Protein AF-A0A1W9NW54-F1 (afdb_monomer_lite)

Sequence (299 aa):
MQQIFDTQQLNKIIDSSQNILVISGDEHNFDKISSVLALRQVLKGQGKSVRALAENLDASRFSAVPGISDISSCLE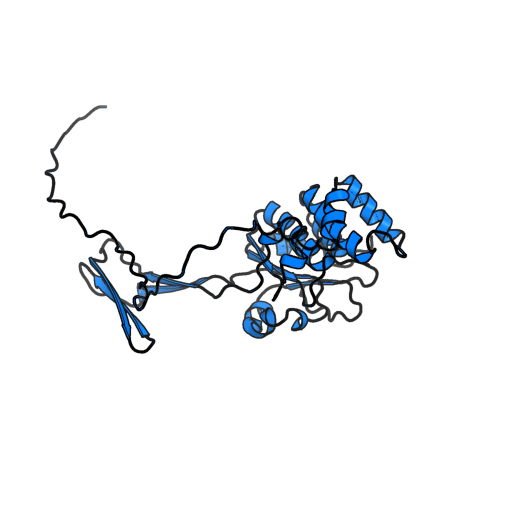PRTLRVLINYGSEAVEKINYDNREGVFEVIMSPFEGEFSKDKIDLVYSGLDYDLIFAIGASTVEDLGAVYRQHAQVFKNIVVVNIDTDAANTMFGKINVVDSSAETQAQLVYDVIKSLDAPFDSRIATLLLIGVMERTKRFNQDVSSRLLRFSASLLDKGANWQKALAAVLPSQPAKEKPAEQGEATPREDVSSKPIVPLAQKLPAGEDVAPKEIDDAEETIR

Secondary structure (DSSP, 8-state):
----S-HHHHHHHHHH--EEEEEEPSS--HHHHHHHHHHHHHHHHTT-EEEEE-TT--TTTTTTSTTGGGEESSPPPPEEEEEE--TTS-EEEEEEEEETTEEEEEEEESSS---GGGEEEEEES---SEEEEES-SSGGGGHHHHHHHHHHHHHSEEEEEE--TT----SSEEEE-TT-S-HHHHHHHHHHHTT----HHHHHHHHHHHHHHTTTT-S---HHHHHHHHHHHHTT--HHHHHHHHSPPPPP-PPP---PPP----------PPP---PPPPPP--PPPP---------

Foldseek 3Di:
DDDLWDLVVLLVLLVVWAAEEEEEFPDDDLQRQLLLVLLQVQSVLVVHRYQAEYAPDPLVLQVLQPPSVRYDNAQDDKDKDKQAAQDPFDFPDWDWDADPNDIDIDTDTPDDDDDPVRIDIDIDRLPGQEYEYFAALDLCSSDVRCVVPVVSVVRHAYEYQHLDPSRPQPGPIYQYHVPDQGSLVSSVVSSVSNVTDDAQSSLQSSVLRLCLSCVNVPDDDDPVSVVSNVVSVVRVHDSVSSNVSNDGDDPPPPDPDDPDDDDDDDDDDDDDDDDPDDDDDDDDDDDDDDDDDDDDDDD

InterPro domains:
  IPR038763 DHH phosphoesterase superfamily [SSF64182] (150-248)
  IPR051319 Bifunctional oligoribonuclease/pAp-phosphatase and c-di-AMP PDE [PTHR47618] (7-243)

Organism: NCBI:txid1968527

pLDDT: mean 81.88, std 22.24, range [30.2, 98.75]

Structure (mmCIF, N/CA/C/O backbone):
data_AF-A0A1W9NW54-F1
#
_entry.id   AF-A0A1W9NW54-F1
#
loop_
_atom_site.group_PDB
_atom_site.id
_atom_site.type_symbol
_atom_site.label_atom_id
_atom_site.label_alt_id
_atom_site.label_comp_id
_atom_site.label_asym_id
_atom_site.label_entity_id
_atom_site.label_seq_id
_atom_site.pdbx_PDB_ins_code
_atom_site.Cartn_x
_atom_site.Cartn_y
_atom_site.Cartn_z
_atom_site.occupancy
_atom_site.B_iso_or_equiv
_atom_site.auth_seq_id
_atom_site.auth_comp_id
_atom_site.auth_asym_id
_atom_site.auth_atom_id
_atom_site.pdbx_PDB_model_num
ATOM 1 N N . MET A 1 1 ? 11.887 -17.560 -9.828 1.00 52.84 1 MET A N 1
ATOM 2 C CA . MET A 1 1 ? 11.855 -16.362 -8.966 1.00 52.84 1 MET A CA 1
ATOM 3 C C . MET A 1 1 ? 12.109 -16.878 -7.565 1.00 52.84 1 MET A C 1
ATOM 5 O O . MET A 1 1 ? 11.431 -17.825 -7.187 1.00 52.84 1 MET A O 1
ATOM 9 N N . GLN A 1 2 ? 13.159 -16.417 -6.889 1.00 60.25 2 GLN A N 1
ATOM 10 C CA . GLN A 1 2 ? 13.449 -16.863 -5.526 1.00 60.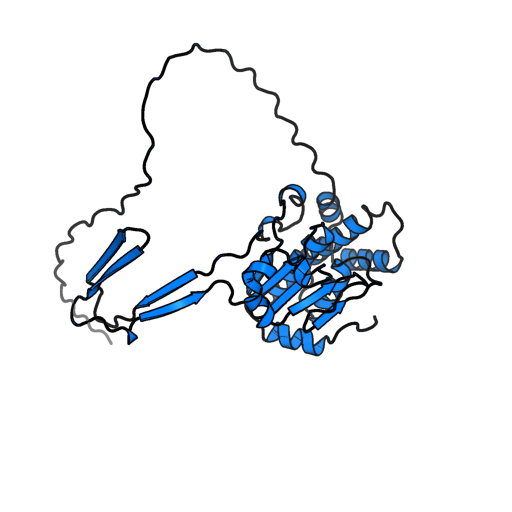25 2 GLN A CA 1
ATOM 11 C C . GLN A 1 2 ? 12.330 -16.348 -4.620 1.00 60.25 2 GLN A C 1
ATOM 13 O O . GLN A 1 2 ? 11.939 -15.192 -4.737 1.00 60.25 2 GLN A O 1
ATOM 18 N N . GLN A 1 3 ? 11.761 -17.220 -3.795 1.00 73.38 3 GLN A N 1
ATOM 19 C CA . GLN A 1 3 ? 10.704 -16.834 -2.872 1.00 73.38 3 GLN A CA 1
ATOM 20 C C . GLN A 1 3 ? 11.342 -16.060 -1.710 1.00 73.38 3 GLN A C 1
ATOM 22 O O . GLN A 1 3 ? 12.072 -16.652 -0.919 1.00 73.38 3 GLN A O 1
ATOM 27 N N . ILE A 1 4 ? 11.117 -14.743 -1.651 1.00 89.31 4 ILE A N 1
ATOM 28 C CA . ILE A 1 4 ? 11.720 -13.847 -0.643 1.00 89.31 4 ILE A CA 1
ATOM 29 C C . ILE A 1 4 ? 10.864 -13.714 0.631 1.00 89.31 4 ILE A C 1
ATOM 31 O O . ILE A 1 4 ? 11.343 -13.196 1.631 1.00 89.31 4 ILE A O 1
ATOM 35 N N . PHE A 1 5 ? 9.617 -14.205 0.614 1.00 92.12 5 PHE A N 1
ATOM 36 C CA . PHE A 1 5 ? 8.688 -14.179 1.752 1.00 92.12 5 PHE A CA 1
ATOM 37 C C . PHE A 1 5 ? 7.769 -15.414 1.793 1.00 92.12 5 PHE A C 1
ATOM 39 O O . PHE A 1 5 ? 7.576 -16.111 0.790 1.00 92.12 5 PHE A O 1
ATOM 46 N N . ASP A 1 6 ? 7.169 -15.690 2.955 1.00 93.38 6 ASP A N 1
ATOM 47 C CA . ASP A 1 6 ? 6.182 -16.763 3.117 1.00 93.38 6 ASP A CA 1
ATOM 48 C C . ASP A 1 6 ? 4.825 -16.349 2.520 1.00 93.38 6 ASP A C 1
ATOM 50 O O . ASP A 1 6 ? 4.031 -15.625 3.125 1.00 93.38 6 ASP A O 1
ATOM 54 N N . THR A 1 7 ? 4.571 -16.814 1.298 1.00 94.06 7 THR A N 1
ATOM 55 C CA . THR A 1 7 ? 3.344 -16.530 0.544 1.00 94.06 7 THR A CA 1
ATOM 56 C C . THR A 1 7 ? 2.113 -17.171 1.181 1.00 94.06 7 THR A C 1
ATOM 58 O O . THR A 1 7 ? 1.043 -16.569 1.170 1.00 94.06 7 THR A O 1
ATOM 61 N N . GLN A 1 8 ? 2.244 -18.357 1.786 1.00 93.75 8 GLN A N 1
ATOM 62 C CA . GLN A 1 8 ? 1.122 -19.049 2.424 1.00 93.75 8 GLN A CA 1
ATOM 63 C C . GLN A 1 8 ? 0.685 -18.315 3.690 1.00 93.75 8 GLN A C 1
ATOM 65 O O . GLN A 1 8 ? -0.509 -18.104 3.911 1.00 93.75 8 GLN A O 1
ATOM 70 N N . GLN A 1 9 ? 1.653 -17.892 4.505 1.00 95.50 9 GLN A N 1
ATOM 71 C CA . GLN A 1 9 ? 1.379 -17.103 5.697 1.00 95.50 9 GLN A CA 1
ATOM 72 C C . GLN A 1 9 ? 0.759 -15.747 5.341 1.00 95.50 9 GLN A C 1
ATOM 74 O O . GLN A 1 9 ? -0.222 -15.353 5.976 1.00 95.50 9 GLN A O 1
ATOM 79 N N . LEU A 1 10 ? 1.295 -15.058 4.324 1.00 96.25 10 LEU A N 1
ATOM 80 C CA . LEU A 1 10 ? 0.772 -13.770 3.866 1.00 96.25 10 LEU A CA 1
ATOM 81 C C . LEU A 1 10 ? -0.679 -13.882 3.396 1.00 96.25 10 LEU A C 1
ATOM 83 O O . LEU A 1 10 ? -1.534 -13.144 3.884 1.00 96.25 10 LEU A O 1
ATOM 87 N N . ASN A 1 11 ? -0.962 -14.832 2.503 1.00 95.50 11 ASN A N 1
ATOM 88 C CA . ASN A 1 11 ? -2.305 -15.036 1.970 1.00 95.50 11 ASN A CA 1
ATOM 89 C C . ASN A 1 11 ? -3.298 -15.357 3.094 1.00 95.50 11 ASN A C 1
ATOM 91 O O . ASN A 1 11 ? -4.354 -14.742 3.163 1.00 95.50 11 ASN A O 1
ATOM 95 N N . LYS A 1 12 ? -2.922 -16.222 4.049 1.00 96.38 12 LYS A N 1
ATOM 96 C CA . LYS A 1 12 ? -3.767 -16.539 5.210 1.00 96.38 12 LYS A CA 1
ATOM 97 C C . LYS A 1 12 ? -4.113 -15.302 6.044 1.00 96.38 12 LYS A C 1
ATOM 99 O O . LYS A 1 12 ? -5.246 -15.180 6.503 1.00 96.38 12 LYS A O 1
ATOM 104 N N . ILE A 1 13 ? -3.146 -14.410 6.269 1.00 96.94 13 ILE A N 1
ATOM 105 C CA . ILE A 1 13 ? -3.378 -13.161 7.004 1.00 96.94 13 ILE A CA 1
ATOM 106 C C . ILE A 1 13 ? -4.344 -12.269 6.224 1.00 96.94 13 ILE A C 1
ATOM 108 O O . ILE A 1 13 ? -5.354 -11.859 6.787 1.00 96.94 13 ILE A O 1
ATOM 112 N N . ILE A 1 14 ? -4.091 -12.043 4.932 1.00 96.56 14 ILE A N 1
ATOM 113 C CA . ILE A 1 14 ? -4.943 -11.204 4.075 1.00 96.56 14 ILE A CA 1
ATOM 114 C C . ILE A 1 14 ? -6.372 -11.751 3.997 1.00 96.56 14 ILE A C 1
ATOM 116 O O . ILE A 1 14 ? -7.327 -10.980 4.096 1.00 96.56 14 ILE A O 1
ATOM 120 N N . ASP A 1 15 ? -6.536 -13.068 3.877 1.00 95.62 15 ASP A N 1
ATOM 121 C CA . ASP A 1 15 ? -7.847 -13.717 3.844 1.00 95.62 15 ASP A CA 1
ATOM 122 C C . ASP A 1 15 ? -8.632 -13.460 5.136 1.00 95.62 15 ASP A C 1
ATOM 124 O O . ASP A 1 15 ? -9.824 -13.157 5.070 1.00 95.62 15 ASP A O 1
ATOM 128 N N . SER A 1 16 ? -7.957 -13.502 6.292 1.00 96.06 16 SER A N 1
ATOM 129 C CA . SER A 1 16 ? -8.556 -13.254 7.613 1.00 96.06 16 SER A CA 1
ATOM 130 C C . SER A 1 16 ? -8.776 -11.779 7.971 1.00 96.06 16 SER A C 1
ATOM 132 O O . SER A 1 16 ? -9.483 -11.492 8.934 1.00 96.06 16 SER A O 1
ATOM 134 N N . SER A 1 17 ? -8.181 -10.857 7.217 1.00 97.06 17 SER A N 1
ATOM 135 C CA . SER A 1 17 ? -8.261 -9.408 7.431 1.00 97.06 17 SER A CA 1
ATOM 136 C C . SER A 1 17 ? -9.409 -8.786 6.645 1.00 97.06 17 SER A C 1
ATOM 138 O O . SER A 1 17 ? -9.715 -9.243 5.548 1.00 97.06 17 SER A O 1
ATOM 140 N N . GLN A 1 18 ? -10.026 -7.722 7.153 1.00 96.06 18 GLN A N 1
ATOM 141 C CA . GLN A 1 18 ? -11.095 -6.993 6.467 1.00 96.06 18 GLN A CA 1
ATOM 142 C C . GLN A 1 18 ? -10.822 -5.493 6.363 1.00 96.06 18 GLN A C 1
ATOM 144 O O . GLN A 1 18 ? -11.125 -4.903 5.324 1.00 96.06 18 GLN A O 1
ATOM 149 N N . ASN A 1 19 ? -10.234 -4.889 7.394 1.00 95.06 19 ASN A N 1
ATOM 150 C CA . ASN A 1 19 ? -9.925 -3.464 7.446 1.00 95.06 19 ASN A CA 1
ATOM 151 C C . ASN A 1 19 ? -8.416 -3.254 7.293 1.00 95.06 19 ASN A C 1
ATOM 153 O O . ASN A 1 19 ? -7.648 -3.377 8.245 1.00 95.06 19 ASN A O 1
ATOM 157 N N . ILE A 1 20 ? -7.982 -2.904 6.087 1.00 97.25 20 ILE A N 1
ATOM 158 C CA . ILE A 1 20 ? -6.566 -2.856 5.726 1.00 97.25 20 ILE A CA 1
ATOM 159 C C . ILE A 1 20 ? -6.115 -1.407 5.536 1.00 97.25 20 ILE A C 1
ATOM 161 O O . ILE A 1 20 ? -6.734 -0.633 4.801 1.00 97.25 20 ILE A O 1
ATOM 165 N N . LEU A 1 21 ? -4.991 -1.051 6.150 1.00 96.75 21 LEU A N 1
ATOM 166 C CA . LEU A 1 21 ? -4.276 0.190 5.867 1.00 96.75 21 LEU A CA 1
ATOM 167 C C . LEU A 1 21 ? -3.093 -0.102 4.939 1.00 96.75 21 LEU A C 1
ATOM 169 O O . LEU A 1 21 ? -2.236 -0.914 5.262 1.00 96.75 21 LEU A O 1
ATOM 173 N N . VAL A 1 22 ? -3.013 0.585 3.803 1.00 98.25 22 VAL A N 1
ATOM 174 C CA . VAL A 1 22 ? -1.834 0.587 2.927 1.00 98.25 22 VAL A CA 1
ATOM 175 C C . VAL A 1 22 ? -1.184 1.961 3.041 1.00 98.25 22 VAL A C 1
ATOM 177 O O . VAL A 1 22 ? -1.765 2.961 2.621 1.00 98.25 22 VAL A O 1
ATOM 180 N N . ILE A 1 23 ? -0.004 2.018 3.646 1.00 97.56 23 ILE A N 1
ATOM 181 C CA . ILE A 1 23 ? 0.699 3.253 3.984 1.00 97.56 23 ILE A CA 1
ATOM 182 C C . ILE A 1 23 ? 2.043 3.332 3.253 1.00 97.56 23 ILE A C 1
ATOM 184 O O . ILE A 1 23 ? 2.799 2.363 3.215 1.00 97.56 23 ILE A O 1
ATOM 188 N N . SER A 1 24 ? 2.341 4.492 2.666 1.00 97.50 24 SER A N 1
ATOM 189 C CA . SER A 1 24 ? 3.685 4.816 2.174 1.00 97.50 24 SER A CA 1
ATOM 190 C C . SER A 1 24 ? 4.567 5.271 3.334 1.00 97.50 24 SER A C 1
ATOM 192 O O . SER A 1 24 ? 4.122 6.087 4.141 1.00 97.50 24 SER A O 1
ATOM 194 N N . GLY A 1 25 ? 5.833 4.849 3.344 1.00 95.00 25 GLY A N 1
ATOM 195 C CA . GLY A 1 25 ? 6.880 5.532 4.107 1.00 95.00 25 GLY A CA 1
ATOM 196 C C . GLY A 1 25 ? 7.029 6.997 3.689 1.00 95.00 25 GLY A C 1
ATOM 197 O O . GLY A 1 25 ? 6.464 7.423 2.669 1.00 95.00 25 GLY A O 1
ATOM 198 N N . ASP A 1 26 ? 7.785 7.750 4.478 1.00 87.00 26 ASP A N 1
ATOM 199 C CA . ASP A 1 26 ? 8.147 9.139 4.227 1.00 87.00 26 ASP A CA 1
ATOM 200 C C . ASP A 1 26 ? 8.912 9.312 2.901 1.00 87.00 26 ASP A C 1
ATOM 202 O O . ASP A 1 26 ? 9.209 8.358 2.174 1.00 87.00 26 ASP A O 1
ATOM 206 N N . GLU A 1 27 ? 9.117 10.566 2.494 1.00 89.62 27 GLU A N 1
ATOM 207 C CA . GLU A 1 27 ? 9.711 10.915 1.196 1.00 89.62 27 GLU A CA 1
ATOM 208 C C . GLU A 1 27 ? 8.975 10.291 -0.007 1.00 89.62 27 GLU A C 1
ATOM 210 O O . GLU A 1 27 ? 9.446 9.390 -0.708 1.00 89.62 27 GLU A O 1
ATOM 215 N N . HIS A 1 28 ? 7.770 10.795 -0.271 1.00 94.75 28 HIS A N 1
ATOM 216 C CA . HIS A 1 28 ? 6.920 10.270 -1.335 1.00 94.75 28 HIS A CA 1
ATOM 217 C C . HIS A 1 28 ? 7.506 10.494 -2.736 1.00 94.75 28 HIS A C 1
ATOM 219 O O . HIS A 1 28 ? 7.855 11.612 -3.138 1.00 94.75 28 HIS A O 1
ATOM 225 N N . ASN A 1 29 ? 7.524 9.425 -3.528 1.00 96.06 29 ASN A N 1
ATOM 226 C CA . ASN A 1 29 ? 7.847 9.436 -4.950 1.00 96.06 29 ASN A CA 1
ATOM 227 C C . ASN A 1 29 ? 6.773 8.673 -5.745 1.00 96.06 29 ASN A C 1
ATOM 229 O O . ASN A 1 29 ? 5.838 8.105 -5.178 1.00 96.06 29 ASN A O 1
ATOM 233 N N . PHE A 1 30 ? 6.871 8.693 -7.075 1.00 97.69 30 PHE A N 1
ATOM 234 C CA . PHE A 1 30 ? 5.846 8.081 -7.923 1.00 97.69 30 PHE A CA 1
ATOM 235 C C . PHE A 1 30 ? 5.792 6.558 -7.762 1.00 97.69 30 PHE A C 1
ATOM 237 O O . PHE A 1 30 ? 4.710 5.986 -7.865 1.00 97.69 30 PHE A O 1
ATOM 244 N N . ASP A 1 31 ? 6.917 5.911 -7.462 1.00 98.12 31 ASP A N 1
ATOM 245 C CA . ASP A 1 31 ? 6.991 4.469 -7.230 1.00 98.12 31 ASP A CA 1
ATOM 246 C C . ASP A 1 31 ? 6.246 4.043 -5.957 1.00 98.12 31 ASP A C 1
ATOM 248 O O . ASP A 1 31 ? 5.328 3.227 -6.038 1.00 98.12 31 ASP A O 1
ATOM 252 N N . LYS A 1 32 ? 6.523 4.672 -4.806 1.00 98.06 32 LYS A N 1
ATOM 253 C CA . LYS A 1 32 ? 5.813 4.409 -3.541 1.00 98.06 32 LYS A CA 1
ATOM 254 C C . LYS A 1 32 ? 4.308 4.675 -3.681 1.00 98.06 32 LYS A C 1
ATOM 256 O O . LYS A 1 32 ? 3.487 3.820 -3.356 1.00 98.06 32 LYS A O 1
ATOM 261 N N . ILE A 1 33 ? 3.934 5.835 -4.226 1.00 98.31 33 ILE A N 1
ATOM 262 C CA . ILE A 1 33 ? 2.530 6.264 -4.336 1.00 98.31 33 ILE A CA 1
ATOM 263 C C . ILE A 1 33 ? 1.725 5.375 -5.288 1.00 98.31 33 ILE A C 1
ATOM 265 O O . ILE A 1 33 ? 0.614 4.951 -4.959 1.00 98.31 33 ILE A O 1
ATOM 269 N N . SER A 1 34 ? 2.278 5.050 -6.456 1.00 98.31 34 SER A N 1
ATOM 270 C CA . SER A 1 34 ? 1.599 4.160 -7.399 1.00 98.31 34 SER A CA 1
ATOM 271 C C . SER A 1 34 ? 1.518 2.718 -6.886 1.00 98.31 34 SER A C 1
ATOM 273 O O . SER A 1 34 ? 0.498 2.062 -7.098 1.00 98.31 34 SER A O 1
ATOM 275 N N . SER A 1 35 ? 2.520 2.257 -6.132 1.00 98.69 35 SER A N 1
ATOM 276 C CA . SER A 1 35 ? 2.527 0.951 -5.461 1.00 98.69 35 SER A CA 1
ATOM 277 C C . SER A 1 35 ? 1.436 0.836 -4.390 1.00 98.69 35 SER A C 1
ATOM 279 O O . SER A 1 35 ? 0.695 -0.150 -4.373 1.00 98.69 35 SER A O 1
ATOM 281 N N . VAL A 1 36 ? 1.260 1.872 -3.559 1.00 98.69 36 VAL A N 1
ATOM 282 C CA . VAL A 1 36 ? 0.151 1.969 -2.589 1.00 98.69 36 VAL A CA 1
ATOM 283 C C . VAL A 1 36 ? -1.204 1.865 -3.292 1.00 98.69 36 VAL A C 1
ATOM 285 O O . VAL A 1 36 ? -2.065 1.083 -2.881 1.00 98.69 36 VAL A O 1
ATOM 288 N N . LEU A 1 37 ? -1.399 2.618 -4.377 1.00 98.50 37 LEU A N 1
ATOM 289 C CA . LEU A 1 37 ? -2.654 2.615 -5.133 1.00 98.50 37 LEU A CA 1
ATOM 290 C C . LEU A 1 37 ? -2.924 1.275 -5.824 1.00 98.50 37 LEU A C 1
ATOM 292 O O . LEU A 1 37 ? -4.065 0.807 -5.809 1.00 98.50 37 LEU A O 1
ATOM 296 N N . ALA A 1 38 ? -1.894 0.645 -6.393 1.00 98.50 38 ALA A N 1
ATOM 297 C CA . ALA A 1 38 ? -2.006 -0.648 -7.060 1.00 98.50 38 ALA A CA 1
ATOM 298 C C . ALA A 1 38 ? -2.444 -1.738 -6.076 1.00 98.50 38 ALA A C 1
ATOM 300 O O . ALA A 1 38 ? -3.426 -2.441 -6.329 1.00 98.50 38 ALA A O 1
ATOM 301 N N . LEU A 1 39 ? -1.771 -1.830 -4.924 1.00 98.56 39 LEU A N 1
ATOM 302 C CA . LEU A 1 39 ? -2.116 -2.806 -3.895 1.00 98.56 39 LEU A CA 1
ATOM 303 C C . LEU A 1 39 ? -3.510 -2.541 -3.319 1.00 98.56 39 LEU A C 1
ATOM 305 O O . LEU A 1 39 ? -4.309 -3.468 -3.177 1.00 98.56 39 LEU A O 1
ATOM 309 N N . ARG A 1 40 ? -3.852 -1.270 -3.067 1.00 98.06 40 ARG A N 1
ATOM 310 C CA . ARG A 1 40 ? -5.205 -0.893 -2.644 1.00 98.06 40 ARG A CA 1
ATOM 311 C C . ARG A 1 40 ? -6.256 -1.367 -3.642 1.00 98.06 40 ARG A C 1
ATOM 313 O O . ARG A 1 40 ? -7.286 -1.891 -3.226 1.00 98.06 40 ARG A O 1
ATOM 320 N N . GLN A 1 41 ? -6.033 -1.169 -4.938 1.00 97.62 41 GLN A N 1
ATOM 321 C CA . GLN A 1 41 ? -7.001 -1.553 -5.961 1.00 97.62 41 GLN A CA 1
ATOM 322 C C . GLN A 1 41 ? -7.240 -3.069 -5.976 1.00 97.62 41 GLN A C 1
ATOM 324 O O . GLN A 1 41 ? -8.391 -3.495 -6.062 1.00 97.62 41 GLN A O 1
ATOM 329 N N . VAL A 1 42 ? -6.177 -3.864 -5.840 1.00 97.69 42 VAL A N 1
ATOM 330 C CA . VAL A 1 42 ? -6.259 -5.330 -5.765 1.00 97.69 42 VAL A CA 1
ATOM 331 C C . VAL A 1 42 ? -7.054 -5.776 -4.543 1.00 97.69 42 VAL A C 1
ATOM 333 O O . VAL A 1 42 ? -8.039 -6.498 -4.681 1.00 97.69 42 VAL A O 1
ATOM 336 N N . LEU A 1 43 ? -6.682 -5.287 -3.359 1.00 97.69 43 LEU A N 1
ATOM 337 C CA . LEU A 1 43 ? -7.329 -5.669 -2.104 1.00 97.69 43 LEU A CA 1
ATOM 338 C C . LEU A 1 43 ? -8.805 -5.232 -2.066 1.00 97.69 43 LEU A C 1
ATOM 340 O O . LEU A 1 43 ? -9.668 -5.992 -1.628 1.00 97.69 43 LEU A O 1
ATOM 344 N N . LYS A 1 44 ? -9.140 -4.052 -2.609 1.00 96.62 44 LYS A N 1
ATOM 345 C CA . LYS A 1 44 ? -10.545 -3.635 -2.787 1.00 96.62 44 LYS A CA 1
ATOM 346 C C . LYS A 1 44 ? -11.301 -4.546 -3.751 1.00 96.62 44 LYS A C 1
ATOM 348 O O . LYS A 1 44 ? -12.469 -4.836 -3.513 1.00 96.62 44 LYS A O 1
ATOM 353 N N . GLY A 1 45 ? -10.653 -5.003 -4.824 1.00 95.38 45 GLY A N 1
ATOM 354 C CA . GLY A 1 45 ? -11.223 -5.972 -5.764 1.00 95.38 45 GLY A CA 1
ATOM 355 C C . GLY A 1 45 ? -11.580 -7.313 -5.112 1.00 95.38 45 GLY A C 1
ATOM 356 O O . GLY A 1 45 ? -12.499 -7.982 -5.571 1.00 95.38 45 GLY A O 1
ATOM 357 N N . GLN A 1 46 ? -10.917 -7.663 -4.007 1.00 94.62 46 GLN A N 1
ATOM 358 C CA . GLN A 1 46 ? -11.213 -8.838 -3.180 1.00 94.62 46 GLN A CA 1
ATOM 359 C C . GLN A 1 46 ? -12.263 -8.572 -2.081 1.00 94.62 46 GLN A C 1
ATOM 361 O O . GLN A 1 46 ? -12.473 -9.413 -1.212 1.00 94.62 46 GLN A O 1
ATOM 366 N N . GLY A 1 47 ? -12.925 -7.408 -2.088 1.00 95.50 47 GLY A N 1
ATOM 367 C CA . GLY A 1 47 ? -13.979 -7.067 -1.126 1.00 95.50 47 GLY A CA 1
ATOM 368 C C . GLY A 1 47 ? -13.483 -6.559 0.233 1.00 95.50 47 GLY A C 1
ATOM 369 O O . GLY A 1 47 ? -14.278 -6.447 1.168 1.00 95.50 47 GLY A O 1
ATOM 370 N N . LYS A 1 48 ? -12.190 -6.233 0.362 1.00 96.75 48 LYS A N 1
ATOM 371 C CA . LYS A 1 48 ? -11.616 -5.666 1.591 1.00 96.75 48 LYS A CA 1
ATOM 372 C C . LYS A 1 48 ? -11.928 -4.168 1.712 1.00 96.75 48 LYS A C 1
ATOM 374 O O . LYS A 1 48 ? -12.014 -3.450 0.710 1.00 96.75 48 LYS A O 1
ATOM 379 N N . SER A 1 49 ? -12.042 -3.675 2.943 1.00 95.62 49 SER A N 1
ATOM 380 C CA . SER A 1 49 ? -12.094 -2.244 3.251 1.00 95.62 49 SER A CA 1
ATOM 381 C C . SER A 1 49 ? -10.666 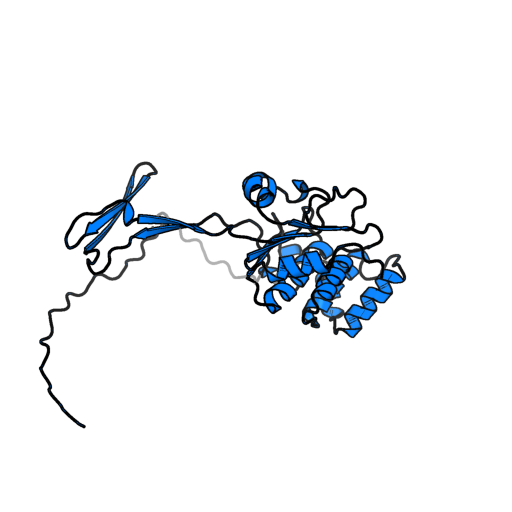-1.711 3.341 1.00 95.62 49 SER A C 1
ATOM 383 O O . SER A 1 49 ? -9.942 -2.031 4.278 1.00 95.62 49 SER A O 1
ATOM 385 N N . VAL A 1 50 ? -10.224 -0.947 2.336 1.00 96.62 50 VAL A N 1
ATOM 386 C CA . VAL A 1 50 ? -8.810 -0.556 2.211 1.00 96.62 50 VAL A CA 1
ATOM 387 C C . VAL A 1 50 ? -8.643 0.955 2.174 1.00 96.62 50 VAL A C 1
ATOM 389 O O . VAL A 1 50 ? -9.113 1.622 1.239 1.00 96.62 50 VAL A O 1
ATOM 392 N N . ARG A 1 51 ? -7.901 1.489 3.146 1.00 95.56 51 ARG A N 1
ATOM 393 C CA . ARG A 1 51 ? -7.456 2.886 3.156 1.00 95.56 51 ARG A CA 1
ATOM 394 C C . ARG A 1 51 ? -6.032 2.986 2.616 1.00 95.56 51 ARG A C 1
ATOM 396 O O . ARG A 1 51 ? -5.166 2.224 3.029 1.00 95.56 51 ARG A O 1
ATOM 403 N N . ALA A 1 52 ? -5.802 3.930 1.704 1.00 97.25 52 ALA A N 1
ATOM 404 C CA . ALA A 1 52 ? -4.465 4.325 1.270 1.00 97.25 52 ALA A CA 1
ATOM 405 C C . ALA A 1 52 ? -4.051 5.604 2.000 1.00 97.25 52 ALA A C 1
ATOM 407 O O . ALA A 1 52 ? -4.854 6.532 2.109 1.00 97.25 52 ALA A O 1
ATOM 408 N N . LEU A 1 53 ? -2.813 5.653 2.480 1.00 96.12 53 LEU A N 1
ATOM 409 C CA . LEU A 1 53 ? -2.299 6.758 3.279 1.00 96.12 53 LEU A CA 1
ATOM 410 C C . LEU A 1 53 ? -0.867 7.114 2.866 1.00 96.12 53 LEU A C 1
ATOM 412 O O . LEU A 1 53 ? -0.017 6.238 2.712 1.00 96.12 53 LEU A O 1
ATOM 416 N N . ALA A 1 54 ? -0.599 8.405 2.719 1.00 96.12 54 ALA A N 1
ATOM 417 C CA . ALA A 1 54 ? 0.739 8.952 2.523 1.00 96.12 54 ALA A CA 1
ATOM 418 C C . ALA A 1 54 ? 0.806 10.299 3.251 1.00 96.12 54 ALA A C 1
ATOM 420 O O . ALA A 1 54 ? 0.116 11.247 2.877 1.00 96.12 54 ALA A O 1
ATOM 421 N N . GLU A 1 55 ? 1.553 10.359 4.349 1.00 92.19 55 GLU A N 1
ATOM 422 C CA . GLU A 1 55 ? 1.527 11.508 5.251 1.00 92.19 55 GLU A CA 1
ATOM 423 C C . GLU A 1 55 ? 2.089 12.782 4.602 1.00 92.19 55 GLU A C 1
ATOM 425 O O . GLU A 1 55 ? 3.186 12.783 4.058 1.00 92.19 55 GLU A O 1
ATOM 430 N N . ASN A 1 56 ? 1.381 13.909 4.712 1.00 88.75 56 ASN A N 1
ATOM 431 C CA . ASN A 1 56 ? 1.822 15.192 4.134 1.00 88.75 56 ASN A CA 1
ATOM 432 C C . ASN A 1 56 ? 2.052 15.134 2.608 1.00 88.75 56 ASN A C 1
ATOM 434 O O . ASN A 1 56 ? 2.864 15.883 2.059 1.00 88.75 56 ASN A O 1
ATOM 438 N N . LEU A 1 57 ? 1.330 14.255 1.907 1.00 92.44 57 LEU A N 1
ATOM 439 C CA . LEU A 1 57 ? 1.404 14.151 0.457 1.00 92.44 57 LEU A CA 1
ATOM 440 C C . LEU A 1 57 ? 0.934 15.439 -0.233 1.00 92.44 57 LEU A C 1
ATOM 442 O O . LEU A 1 57 ? -0.234 15.821 -0.143 1.00 92.44 57 LEU A O 1
ATOM 446 N N . ASP A 1 58 ? 1.819 16.052 -1.018 1.00 90.94 58 ASP A N 1
ATOM 447 C CA . ASP A 1 58 ? 1.437 17.080 -1.986 1.00 90.94 58 ASP A CA 1
ATOM 448 C C . ASP A 1 58 ? 0.803 16.428 -3.223 1.00 90.94 58 ASP A C 1
ATOM 450 O O . ASP A 1 58 ? 1.482 16.060 -4.185 1.00 90.94 58 ASP A O 1
ATOM 454 N N . ALA A 1 59 ? -0.523 16.290 -3.205 1.00 88.69 59 ALA A N 1
ATOM 455 C CA . ALA A 1 59 ? -1.282 15.682 -4.295 1.00 88.69 59 ALA A CA 1
ATOM 456 C C . ALA A 1 59 ? -1.119 16.414 -5.642 1.00 88.69 59 ALA A C 1
ATOM 458 O O . ALA A 1 59 ? -1.324 15.800 -6.690 1.00 88.69 59 ALA A O 1
ATOM 459 N N . SER A 1 60 ? -0.722 17.695 -5.655 1.00 91.12 60 SER A N 1
ATOM 460 C CA . SER A 1 60 ? -0.559 18.458 -6.900 1.00 91.12 60 SER A CA 1
ATOM 461 C C . SER A 1 60 ? 0.569 17.894 -7.774 1.00 91.12 60 SER A C 1
ATOM 463 O O . SER A 1 60 ? 0.404 17.755 -8.992 1.00 91.12 60 SER A O 1
ATOM 465 N N . ARG A 1 61 ? 1.662 17.443 -7.140 1.00 92.62 61 ARG A N 1
ATOM 466 C CA . ARG A 1 61 ? 2.795 16.758 -7.783 1.00 92.62 61 ARG A CA 1
ATOM 467 C C . ARG A 1 61 ? 2.393 15.435 -8.436 1.00 92.62 61 ARG A C 1
ATOM 469 O O . ARG A 1 61 ? 2.991 15.040 -9.431 1.00 92.62 61 ARG A O 1
ATOM 476 N N . PHE A 1 62 ? 1.377 14.769 -7.896 1.00 94.88 62 PHE A N 1
ATOM 477 C CA . PHE A 1 62 ? 0.903 13.457 -8.344 1.00 94.88 62 PHE A CA 1
ATOM 478 C C . PHE A 1 62 ? -0.439 13.533 -9.081 1.00 94.88 62 PHE A C 1
ATOM 480 O O . PHE A 1 62 ? -1.085 12.511 -9.289 1.00 94.88 62 PHE A O 1
ATOM 487 N N . SER A 1 63 ? -0.867 14.727 -9.498 1.00 93.81 63 SER A N 1
ATOM 488 C CA . SER A 1 63 ? -2.199 14.979 -10.073 1.00 93.81 63 SER A CA 1
ATOM 489 C C . SER A 1 63 ? -2.539 14.118 -11.298 1.00 93.81 63 SER A C 1
ATOM 491 O O . SER A 1 63 ? -3.706 13.812 -11.530 1.00 93.81 63 SER A O 1
ATOM 493 N N . ALA A 1 64 ? -1.531 13.689 -12.063 1.00 95.56 64 ALA A N 1
ATOM 494 C CA . ALA A 1 64 ? -1.692 12.814 -13.223 1.00 95.56 64 ALA A CA 1
ATOM 495 C C . ALA A 1 64 ? -1.644 11.303 -12.888 1.00 95.56 64 ALA A C 1
ATOM 497 O O . ALA A 1 64 ? -1.881 10.475 -13.771 1.00 95.56 64 ALA A O 1
ATOM 498 N N . VAL A 1 65 ? -1.366 10.922 -11.635 1.00 96.94 65 VAL A N 1
ATOM 499 C CA . VAL A 1 65 ? -1.412 9.526 -11.174 1.00 96.94 65 VAL A CA 1
ATOM 500 C C . VAL A 1 65 ? -2.878 9.091 -11.020 1.00 96.94 65 VAL A C 1
ATOM 502 O O . VAL A 1 65 ? -3.634 9.721 -10.274 1.00 96.94 65 VAL A O 1
ATOM 505 N N . PRO A 1 66 ? -3.320 8.008 -11.689 1.00 96.25 66 PRO A N 1
ATOM 506 C CA . PRO A 1 66 ? -4.694 7.529 -11.570 1.00 96.25 66 PRO A CA 1
ATOM 507 C C . PRO A 1 66 ? -5.062 7.186 -10.121 1.00 96.25 66 PRO A C 1
ATOM 509 O O . PRO A 1 66 ? -4.400 6.367 -9.497 1.00 96.25 66 PRO A O 1
ATOM 512 N N . GLY A 1 67 ? -6.142 7.773 -9.601 1.00 95.56 67 GLY A N 1
ATOM 513 C CA . GLY A 1 67 ? -6.626 7.483 -8.246 1.00 95.56 67 GLY A CA 1
ATOM 514 C C . GLY A 1 67 ? -5.913 8.243 -7.126 1.00 95.56 67 GLY A C 1
ATOM 515 O O . GLY A 1 67 ? -6.113 7.905 -5.967 1.00 95.56 67 GLY A O 1
ATOM 516 N N . ILE A 1 68 ? -5.125 9.282 -7.429 1.00 96.31 68 ILE A N 1
ATOM 517 C CA . ILE A 1 68 ? -4.448 10.098 -6.407 1.00 96.31 68 ILE A CA 1
ATOM 518 C C . ILE A 1 68 ? -5.402 10.694 -5.356 1.00 96.31 68 ILE A C 1
ATOM 520 O O . ILE A 1 68 ? -5.045 10.793 -4.187 1.00 96.31 68 ILE A O 1
ATOM 524 N N . SER A 1 69 ? -6.638 11.020 -5.747 1.00 95.31 69 SER A N 1
ATOM 525 C CA . SER A 1 69 ? -7.692 11.517 -4.850 1.00 95.31 69 SER A CA 1
ATOM 526 C C . SER A 1 69 ? -8.108 10.523 -3.764 1.00 95.31 69 SER A C 1
ATOM 528 O O . SER A 1 69 ? -8.758 10.914 -2.800 1.00 95.31 69 SER A O 1
ATOM 530 N N . ASP A 1 70 ? -7.769 9.244 -3.925 1.00 95.12 70 ASP A N 1
ATOM 531 C CA . ASP A 1 70 ? -8.122 8.185 -2.983 1.00 95.12 70 ASP A CA 1
ATOM 532 C C . ASP A 1 70 ? -7.092 8.020 -1.854 1.00 95.12 70 ASP A C 1
ATOM 534 O O . ASP A 1 70 ? -7.297 7.182 -0.970 1.00 95.12 70 ASP A O 1
ATOM 538 N N . ILE A 1 71 ? -5.976 8.757 -1.896 1.00 95.69 71 ILE A N 1
ATOM 539 C CA . ILE A 1 71 ? -4.953 8.734 -0.850 1.00 95.69 71 ILE A CA 1
ATOM 540 C C . ILE A 1 71 ? -5.272 9.798 0.193 1.00 95.69 71 ILE A C 1
ATOM 542 O O . ILE A 1 71 ? -5.349 10.988 -0.109 1.00 95.69 71 ILE A O 1
ATOM 546 N N . SER A 1 72 ? -5.407 9.366 1.441 1.00 93.06 72 SER A N 1
ATOM 547 C CA . SER A 1 72 ? -5.486 10.273 2.581 1.00 93.06 72 SER A CA 1
ATOM 548 C C . SER A 1 72 ? -4.091 10.798 2.936 1.00 93.06 72 SER A C 1
ATOM 550 O O . SER A 1 72 ? -3.105 10.064 2.852 1.00 93.06 72 SER A O 1
ATOM 552 N N . SER A 1 73 ? -4.004 12.056 3.370 1.00 90.00 73 SER A N 1
ATOM 553 C CA . SER A 1 73 ? -2.753 12.671 3.844 1.00 90.00 73 SER A CA 1
ATOM 554 C C . SER A 1 73 ? -2.553 12.581 5.359 1.00 90.00 73 SER A C 1
ATOM 556 O O . SER A 1 73 ? -1.499 12.954 5.872 1.00 90.00 73 SER A O 1
ATOM 558 N N . CYS A 1 74 ? -3.556 12.086 6.083 1.00 84.06 74 CYS A N 1
ATOM 559 C CA . CYS A 1 74 ? -3.540 11.896 7.526 1.00 84.06 74 CYS A CA 1
ATOM 560 C C . CYS A 1 74 ? -4.447 10.724 7.927 1.00 84.06 74 CYS A C 1
ATOM 562 O O . CYS A 1 74 ? -5.335 10.312 7.173 1.00 84.06 74 CYS A O 1
ATOM 564 N N . LEU A 1 75 ? -4.216 10.179 9.123 1.00 83.00 75 LEU A N 1
ATOM 565 C CA . LEU A 1 75 ? -5.177 9.278 9.748 1.00 83.00 75 LEU A CA 1
ATOM 566 C C . LEU A 1 75 ? -6.370 10.086 10.259 1.00 83.00 75 LEU A C 1
ATOM 568 O O . LEU A 1 75 ? -6.201 11.114 10.913 1.00 83.00 75 LEU A O 1
ATOM 572 N N . GLU A 1 76 ? -7.577 9.601 9.984 1.00 74.81 76 GLU A N 1
ATOM 573 C CA . GLU A 1 76 ? -8.780 10.199 10.550 1.00 74.81 76 GLU A CA 1
ATOM 574 C C . GLU A 1 76 ? -8.814 10.016 12.075 1.00 74.81 76 GLU A C 1
ATOM 576 O O . GLU A 1 76 ? -8.388 8.974 12.594 1.00 74.81 76 GLU A O 1
ATOM 581 N N . PRO A 1 77 ? -9.333 11.011 12.815 1.00 73.19 77 PRO A N 1
ATOM 582 C CA . PRO A 1 77 ? -9.539 10.871 14.244 1.00 73.19 77 PRO A CA 1
ATOM 583 C C . PRO A 1 77 ? -10.548 9.757 14.531 1.00 73.19 77 PRO A C 1
ATOM 585 O O . PRO A 1 77 ? -11.480 9.507 13.763 1.00 73.19 77 PRO A O 1
ATOM 588 N N . ARG A 1 78 ? -10.387 9.105 15.687 1.00 77.88 78 ARG A N 1
ATOM 589 C CA . ARG A 1 78 ? -11.380 8.143 16.169 1.00 77.88 78 ARG A CA 1
ATOM 590 C C . ARG A 1 78 ? -12.715 8.844 16.382 1.00 77.88 78 ARG A C 1
ATOM 592 O O . ARG A 1 78 ? -12.776 9.903 17.001 1.00 77.88 78 ARG A O 1
ATOM 599 N N . THR A 1 79 ? -13.782 8.212 15.925 1.00 79.25 79 THR A N 1
ATOM 600 C CA . THR A 1 79 ? -15.148 8.627 16.218 1.00 79.25 79 THR A CA 1
ATOM 601 C C . THR A 1 79 ? -15.619 7.933 17.490 1.00 79.25 79 THR A C 1
ATOM 603 O O . THR A 1 79 ? -15.382 6.740 17.679 1.00 79.25 79 THR A O 1
ATOM 606 N N . LEU A 1 80 ? -16.268 8.685 18.380 1.00 83.00 80 LEU A N 1
ATOM 607 C CA . LEU A 1 80 ? -16.998 8.148 19.526 1.00 83.00 80 LEU A CA 1
ATOM 608 C C . LEU A 1 80 ? -18.487 8.159 19.185 1.00 83.00 80 LEU A C 1
ATOM 610 O O . LEU A 1 80 ? -19.055 9.212 18.903 1.00 83.00 80 LEU A O 1
ATOM 614 N N . ARG A 1 81 ? -19.119 6.991 19.227 1.00 81.69 81 ARG A N 1
ATOM 615 C CA . ARG A 1 81 ? -20.568 6.832 19.156 1.00 81.69 81 ARG A CA 1
ATOM 616 C C . ARG A 1 81 ? -21.079 6.475 20.543 1.00 81.69 81 ARG A C 1
ATOM 618 O O . ARG A 1 81 ? -20.636 5.493 21.131 1.00 81.69 81 ARG A O 1
ATOM 625 N N . VAL A 1 82 ? -22.015 7.271 21.041 1.00 86.50 82 VAL A N 1
ATOM 626 C CA . VAL A 1 82 ? -22.747 6.986 22.276 1.00 86.50 82 VAL A CA 1
ATOM 627 C C . VAL A 1 82 ? -24.045 6.303 21.865 1.00 86.50 82 VAL A C 1
ATOM 629 O O . VAL A 1 82 ? -24.922 6.934 21.279 1.00 86.50 82 VAL A O 1
ATOM 632 N N . LEU A 1 83 ? -24.125 4.994 22.074 1.00 84.25 83 LEU A N 1
ATOM 633 C CA . LEU A 1 83 ? -25.325 4.207 21.823 1.00 84.25 83 LEU A CA 1
ATOM 634 C C . LEU A 1 83 ? -26.126 4.174 23.116 1.00 84.25 83 LEU A C 1
ATOM 636 O O . LEU A 1 83 ? -25.579 3.931 24.186 1.00 84.25 83 LEU A O 1
ATOM 640 N N . ILE A 1 84 ? -27.419 4.438 23.010 1.00 81.75 84 ILE A N 1
ATOM 641 C CA . ILE A 1 84 ? -28.315 4.473 24.159 1.00 81.75 84 ILE A CA 1
ATOM 642 C C . ILE A 1 84 ? -29.479 3.565 23.809 1.00 81.75 84 ILE A C 1
ATOM 644 O O . ILE A 1 84 ? -30.148 3.779 22.800 1.00 81.75 84 ILE A O 1
ATOM 648 N N . ASN A 1 85 ? -29.664 2.507 24.589 1.00 78.50 85 ASN A N 1
ATOM 649 C CA . ASN A 1 85 ? -30.666 1.488 24.327 1.00 78.50 85 ASN A CA 1
ATOM 650 C C . ASN A 1 85 ? -31.925 1.760 25.157 1.00 78.50 85 ASN A C 1
ATOM 652 O O . ASN A 1 85 ? -31.968 1.473 26.351 1.00 78.50 85 ASN A O 1
ATOM 656 N N . TYR A 1 86 ? -32.942 2.329 24.515 1.00 72.62 86 TYR A N 1
ATOM 657 C CA . TYR A 1 86 ? -34.187 2.764 25.158 1.00 72.62 86 TYR A CA 1
ATOM 658 C C . TYR A 1 86 ? -35.380 1.805 24.958 1.00 72.62 86 TYR A C 1
ATOM 660 O O . TYR A 1 86 ? -36.437 2.018 25.541 1.00 72.62 86 TYR A O 1
ATOM 668 N N . GLY A 1 87 ? -35.243 0.711 24.199 1.00 66.56 87 GLY A N 1
ATOM 669 C CA . GLY A 1 87 ? -36.363 -0.218 23.970 1.00 66.56 87 GLY A CA 1
ATOM 670 C C . GLY A 1 87 ? -37.617 0.479 23.402 1.00 66.56 87 GLY A C 1
ATOM 671 O O . GLY A 1 87 ? -37.502 1.316 22.511 1.00 66.56 87 GLY A O 1
ATOM 672 N N . SER A 1 88 ? -38.811 0.130 23.901 1.00 58.34 88 SER A N 1
ATOM 673 C CA . SER A 1 88 ? -40.095 0.772 23.546 1.00 58.34 88 SER A CA 1
ATOM 674 C C . SER A 1 88 ? -40.388 2.074 24.310 1.00 58.34 88 SER A C 1
ATOM 676 O O . SER A 1 88 ? -41.417 2.699 24.063 1.00 58.34 88 SER A O 1
ATOM 678 N N . GLU A 1 89 ? -39.519 2.486 25.235 1.00 62.53 89 GLU A N 1
ATOM 679 C CA . GLU A 1 89 ? -39.635 3.738 25.992 1.00 62.53 89 GLU A CA 1
ATOM 680 C C . GLU A 1 89 ? -38.986 4.854 25.161 1.00 62.53 89 GLU A C 1
ATOM 682 O O . GLU A 1 89 ? -37.769 5.017 25.143 1.00 62.53 89 GLU A O 1
ATOM 687 N N . ALA A 1 90 ? -39.783 5.590 24.386 1.00 60.78 90 ALA A N 1
ATOM 688 C CA . ALA A 1 90 ? -39.260 6.625 23.498 1.00 60.78 90 ALA A CA 1
ATOM 689 C C . ALA A 1 90 ? -38.539 7.742 24.281 1.00 60.78 90 ALA A C 1
ATOM 691 O O . ALA A 1 90 ? -38.964 8.157 25.361 1.00 60.78 90 ALA A O 1
ATOM 692 N N . VAL A 1 91 ? -37.453 8.270 23.711 1.00 64.19 91 VAL A N 1
ATOM 693 C CA . VAL A 1 91 ? -36.853 9.520 24.190 1.00 64.19 91 VAL A CA 1
ATOM 694 C C . VAL A 1 91 ? -37.810 10.659 23.845 1.00 64.19 91 VAL A C 1
ATOM 696 O O . VAL A 1 91 ? -38.054 10.913 22.667 1.00 64.19 91 VAL A O 1
ATOM 699 N N . GLU A 1 92 ? -38.347 11.343 24.857 1.00 69.00 92 GLU A N 1
ATOM 700 C CA . GLU A 1 92 ? -39.279 12.461 24.657 1.00 69.00 92 GLU A CA 1
ATOM 701 C C . GLU A 1 92 ? -38.537 13.692 24.127 1.00 69.00 92 GLU A C 1
ATOM 703 O O . GLU A 1 92 ? -38.993 14.374 23.207 1.00 69.00 92 GLU A O 1
ATOM 708 N N . LYS A 1 93 ? -37.361 13.975 24.701 1.00 76.88 93 LYS A N 1
ATOM 709 C CA . LYS A 1 93 ? -36.585 15.166 24.367 1.00 76.88 93 LYS A CA 1
ATOM 710 C C . LYS A 1 93 ? -35.088 14.924 24.461 1.00 76.88 93 LYS A C 1
ATOM 712 O O . LYS A 1 93 ? -34.592 14.371 25.442 1.00 76.88 93 LYS A O 1
ATOM 717 N N . ILE A 1 94 ? -34.375 15.418 23.452 1.00 83.12 94 ILE A N 1
ATOM 718 C CA . ILE A 1 94 ? -32.916 15.521 23.435 1.00 83.12 94 ILE A CA 1
ATOM 719 C C . ILE A 1 94 ? -32.560 17.001 23.350 1.00 83.12 94 ILE A C 1
ATOM 721 O O . ILE A 1 94 ? -32.956 17.691 22.413 1.00 83.12 94 ILE A O 1
ATOM 725 N N . ASN A 1 95 ? -31.801 17.474 24.329 1.00 86.25 95 ASN A N 1
ATOM 726 C CA . ASN A 1 95 ? -31.171 18.785 24.342 1.00 86.25 95 ASN A CA 1
ATOM 727 C C . ASN A 1 95 ? -29.656 18.609 24.451 1.00 86.25 95 ASN A C 1
ATOM 729 O O . ASN A 1 95 ? -29.165 17.588 24.931 1.00 86.25 95 ASN A O 1
ATOM 733 N N . TYR A 1 96 ? -28.912 19.631 24.048 1.00 90.31 96 TYR A N 1
ATOM 734 C CA . TYR A 1 96 ? -27.482 19.704 24.308 1.00 90.31 96 TYR A CA 1
ATOM 735 C C . TYR A 1 96 ? -27.108 21.106 24.780 1.00 90.31 96 TYR A C 1
ATOM 737 O O . TYR A 1 96 ? -27.759 22.087 24.415 1.00 90.31 96 TYR A O 1
ATOM 745 N N . ASP A 1 97 ? -26.052 21.188 25.577 1.00 89.62 97 ASP A N 1
ATOM 746 C CA . ASP A 1 97 ? -25.440 22.440 26.000 1.00 89.62 97 ASP A CA 1
ATOM 747 C C . ASP A 1 97 ? -23.913 22.330 25.889 1.00 89.62 97 ASP A C 1
ATOM 749 O O . ASP A 1 97 ? -23.333 21.246 25.934 1.00 89.62 97 ASP A O 1
ATOM 753 N N . ASN A 1 98 ? -23.257 23.468 25.697 1.00 88.00 98 ASN A N 1
ATOM 754 C CA . ASN A 1 98 ? -21.810 23.588 25.615 1.00 88.00 98 ASN A CA 1
ATOM 755 C C . ASN A 1 98 ? -21.355 24.634 26.625 1.00 88.00 98 ASN A C 1
ATOM 757 O O . ASN A 1 98 ? -21.465 25.835 26.370 1.00 88.00 98 ASN A O 1
ATOM 761 N N . ARG A 1 99 ? -20.812 24.191 27.760 1.00 86.81 99 ARG A N 1
ATOM 762 C CA . ARG A 1 99 ? -20.340 25.091 28.821 1.00 86.81 99 ARG A CA 1
ATOM 763 C C . ARG A 1 99 ? -18.909 24.761 29.195 1.00 86.81 99 ARG A C 1
ATOM 765 O O . ARG A 1 99 ? -18.600 23.618 29.498 1.00 86.81 99 ARG A O 1
ATOM 772 N N . GLU A 1 100 ? -18.039 25.768 29.151 1.00 86.44 100 GLU A N 1
ATOM 773 C CA . GLU A 1 100 ? -16.647 25.676 29.627 1.00 86.44 100 GLU A CA 1
ATOM 774 C C . GLU A 1 100 ? -15.854 24.474 29.063 1.00 86.44 100 GLU A C 1
ATOM 776 O O . GLU A 1 100 ? -15.026 23.878 29.743 1.00 86.44 100 GLU A O 1
ATOM 781 N N . GLY A 1 101 ? -16.097 24.108 27.797 1.00 86.25 101 GLY A N 1
ATOM 782 C CA . GLY A 1 101 ? -15.425 22.974 27.146 1.00 86.25 101 GLY A CA 1
ATOM 783 C C . GLY A 1 101 ? -16.030 21.599 27.456 1.00 86.25 101 GLY A C 1
ATOM 784 O O . GLY A 1 101 ? -15.484 20.587 27.019 1.00 86.25 101 GLY A O 1
ATOM 785 N N . VAL A 1 102 ? -17.159 21.550 28.163 1.00 85.44 102 VAL A N 1
ATOM 786 C CA . VAL A 1 102 ? -17.954 20.342 28.396 1.00 85.44 102 VAL A CA 1
ATOM 787 C C . VAL A 1 102 ? -19.157 20.34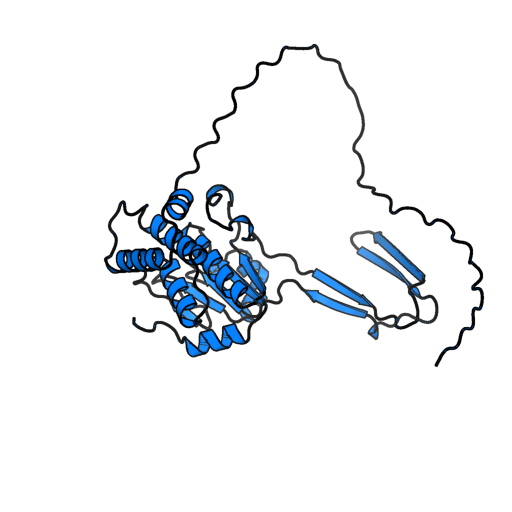9 27.454 1.00 85.44 102 VAL A C 1
ATOM 789 O O . VAL A 1 102 ? -19.979 21.267 27.492 1.00 85.44 102 VAL A O 1
ATOM 792 N N . PHE A 1 103 ? -19.248 19.317 26.612 1.00 85.12 103 PHE A N 1
ATOM 793 C CA . PHE A 1 103 ? -20.438 19.028 25.812 1.00 85.12 103 PHE A CA 1
ATOM 794 C C . PHE A 1 103 ? -21.390 18.175 26.654 1.00 85.12 103 PHE A C 1
ATOM 796 O O . PHE A 1 103 ? -21.093 17.016 26.951 1.00 85.12 103 PHE A O 1
ATOM 803 N N . GLU A 1 104 ? -22.509 18.758 27.068 1.00 84.75 104 GLU A N 1
ATOM 804 C CA . GLU A 1 104 ? -23.547 18.091 27.847 1.00 84.75 104 GLU A CA 1
ATOM 805 C C . GLU A 1 104 ? -24.695 17.684 26.923 1.00 84.75 104 GLU A C 1
ATOM 807 O O . GLU A 1 104 ? -25.224 18.504 26.174 1.00 84.75 104 GLU A O 1
ATOM 812 N N . VAL A 1 105 ? -25.103 16.417 26.989 1.00 85.69 105 VAL A N 1
ATOM 813 C CA . VAL A 1 105 ? -26.318 15.924 26.331 1.00 85.69 105 VAL A CA 1
ATOM 814 C C . VAL A 1 105 ? -27.340 15.624 27.414 1.00 85.69 105 VAL A C 1
ATOM 816 O O . VAL A 1 105 ? -27.114 14.764 28.263 1.00 85.69 105 VAL A O 1
ATOM 819 N N . ILE A 1 106 ? -28.466 16.329 27.373 1.00 85.31 106 ILE A N 1
ATOM 820 C CA . ILE A 1 106 ? -29.570 16.177 28.317 1.00 85.31 106 ILE A CA 1
ATOM 821 C C . ILE A 1 106 ? -30.673 15.410 27.603 1.00 85.31 106 ILE A C 1
ATOM 823 O O . ILE A 1 106 ? -31.247 15.889 26.624 1.00 85.31 106 ILE A O 1
ATOM 827 N N . MET A 1 107 ? -30.971 14.217 28.101 1.00 78.44 107 MET A N 1
ATOM 828 C CA . MET A 1 107 ? -32.045 13.380 27.579 1.00 78.44 107 MET A CA 1
ATOM 829 C C . MET A 1 107 ? -33.095 13.197 28.658 1.00 78.44 107 MET A C 1
ATOM 831 O O . MET A 1 107 ? -32.762 12.926 29.811 1.00 78.44 107 MET A O 1
ATOM 835 N N . SER A 1 108 ? -34.356 13.342 28.272 1.00 79.06 108 SER A N 1
ATOM 836 C CA . SER A 1 108 ? -35.506 13.113 29.143 1.00 79.06 108 SER A CA 1
ATOM 837 C C . SER A 1 108 ? -36.272 11.892 28.625 1.00 79.06 108 SER A C 1
ATOM 839 O O . SER A 1 108 ? -36.637 11.883 27.442 1.00 79.06 108 SER A O 1
ATOM 841 N N . PRO A 1 109 ? -36.457 10.841 29.448 1.00 73.69 109 PRO A N 1
ATOM 842 C CA . PRO A 1 109 ? -37.221 9.672 29.037 1.00 73.69 109 PRO A CA 1
ATOM 843 C C . PRO A 1 109 ? -38.721 9.981 29.131 1.00 73.69 109 PRO A C 1
ATOM 845 O O . PRO A 1 109 ? -39.125 10.780 29.974 1.00 73.69 109 PRO A O 1
ATOM 848 N N . PHE A 1 110 ? -39.540 9.345 28.289 1.00 65.12 110 PHE A N 1
ATOM 849 C CA . PHE A 1 110 ? -41.000 9.474 28.376 1.00 65.12 110 PHE A CA 1
ATOM 850 C C . PHE A 1 110 ? -41.556 8.846 29.671 1.00 65.12 110 PHE A C 1
ATOM 852 O O . PHE A 1 110 ? -42.396 9.439 30.339 1.00 65.12 110 PHE A O 1
ATOM 859 N N . GLU A 1 111 ? -41.037 7.677 30.062 1.00 66.25 111 GLU A N 1
ATOM 860 C CA . GLU A 1 111 ? -41.297 7.013 31.347 1.00 66.25 111 GLU A CA 1
ATOM 861 C C . GLU A 1 111 ? -40.015 6.328 31.860 1.00 66.25 111 GLU A C 1
ATOM 863 O O . GLU A 1 111 ? -39.132 5.981 31.076 1.00 66.25 111 GLU A O 1
ATOM 868 N N . GLY A 1 112 ? -39.909 6.124 33.178 1.00 68.81 112 GLY A N 1
ATOM 869 C CA . GLY A 1 112 ? -38.800 5.392 33.807 1.00 68.81 112 GLY A CA 1
ATOM 870 C C . GLY A 1 112 ? -37.544 6.222 34.114 1.00 68.81 112 GLY A C 1
ATOM 871 O O . GLY A 1 112 ? -37.565 7.452 34.130 1.00 68.81 112 GLY A O 1
ATOM 872 N N . GLU A 1 113 ? -36.435 5.530 34.403 1.00 68.06 113 GLU A N 1
ATOM 873 C CA . GLU A 1 113 ? -35.135 6.127 34.742 1.00 68.06 113 GLU A CA 1
ATOM 874 C C . GLU A 1 113 ? -34.039 5.692 33.757 1.00 68.06 113 GLU A C 1
ATOM 876 O O . GLU A 1 113 ? -34.001 4.552 33.283 1.00 68.06 113 GLU A O 1
ATOM 881 N N . PHE A 1 114 ? -33.096 6.598 33.480 1.00 70.12 114 PHE A N 1
ATOM 882 C CA . PHE A 1 114 ? -31.878 6.250 32.752 1.00 70.12 114 PHE A CA 1
ATOM 883 C C . PHE A 1 114 ? -30.933 5.460 33.651 1.00 70.12 114 PHE A C 1
ATOM 885 O O . PHE A 1 114 ? -30.559 5.921 34.729 1.00 70.12 114 PHE A O 1
ATOM 892 N N . SER A 1 115 ? -30.467 4.316 33.156 1.00 75.88 115 SER A N 1
ATOM 893 C CA . SER A 1 115 ? -29.423 3.544 33.820 1.00 75.88 115 SER A CA 1
ATOM 894 C C . SER A 1 115 ? -28.168 3.458 32.959 1.00 75.88 115 SER A C 1
ATOM 896 O O . SER A 1 115 ? -28.237 3.424 31.729 1.00 75.88 115 SER A O 1
ATOM 898 N N . LYS A 1 116 ? -27.001 3.441 33.611 1.00 79.00 116 LYS A N 1
ATOM 899 C CA . LYS A 1 116 ? -25.688 3.458 32.941 1.00 79.00 116 LYS A CA 1
ATOM 900 C C . LYS A 1 116 ? -25.451 2.232 32.060 1.00 79.00 116 LYS A C 1
ATOM 902 O O . LYS A 1 116 ? -24.763 2.348 31.057 1.00 79.00 116 LYS A O 1
ATOM 907 N N . ASP A 1 117 ? -26.024 1.088 32.413 1.00 84.19 117 ASP A N 1
ATOM 908 C CA . ASP A 1 117 ? -25.953 -0.162 31.645 1.00 84.19 117 ASP A CA 1
ATOM 909 C C . ASP A 1 117 ? -26.681 -0.103 30.294 1.00 84.19 117 ASP A C 1
ATOM 911 O O . ASP A 1 117 ? -26.425 -0.941 29.438 1.00 84.19 117 ASP A O 1
ATOM 915 N N . LYS A 1 118 ? -27.534 0.904 30.065 1.00 80.75 118 LYS A N 1
ATOM 916 C CA . LYS A 1 118 ? -28.171 1.154 28.764 1.00 80.75 118 LYS A CA 1
ATOM 917 C C . LYS A 1 118 ? -27.322 2.036 27.835 1.00 80.75 118 LYS A C 1
ATOM 919 O O . LYS A 1 118 ? -27.783 2.355 26.739 1.00 80.75 118 LYS A O 1
ATOM 924 N N . ILE A 1 119 ? -26.131 2.469 28.264 1.00 84.75 119 ILE A N 1
ATOM 925 C CA . ILE A 1 119 ? -25.244 3.352 27.496 1.00 84.75 119 ILE A CA 1
ATOM 926 C C . ILE A 1 119 ? -23.980 2.595 27.092 1.00 84.75 119 ILE A C 1
ATOM 928 O O . ILE A 1 119 ? -23.148 2.261 27.933 1.00 84.75 119 ILE A O 1
ATOM 932 N N . ASP A 1 120 ? -23.794 2.428 25.787 1.00 85.44 120 ASP A N 1
ATOM 933 C CA . ASP A 1 120 ? -22.586 1.866 25.198 1.00 85.44 120 ASP A CA 1
ATOM 934 C C . ASP A 1 120 ? -21.743 2.968 24.548 1.00 85.44 120 ASP A C 1
ATOM 936 O O . ASP A 1 120 ? -22.219 3.767 23.738 1.00 85.44 120 ASP A O 1
ATOM 940 N N . LEU A 1 121 ? -20.451 2.993 24.873 1.00 88.56 121 LEU A N 1
ATOM 941 C CA . LEU A 1 121 ? -19.470 3.852 24.211 1.00 88.56 121 LEU A CA 1
ATOM 942 C C . LEU A 1 121 ? -18.722 3.033 23.163 1.00 88.56 121 LEU A C 1
ATOM 944 O O . LEU A 1 121 ? -17.907 2.171 23.490 1.00 88.56 121 LEU A O 1
ATOM 948 N N . VAL A 1 122 ? -18.987 3.317 21.892 1.00 82.00 122 VAL A N 1
ATOM 949 C CA . VAL A 1 122 ? -18.365 2.626 20.763 1.00 82.00 122 VAL A CA 1
ATOM 950 C C . VAL A 1 122 ? -17.369 3.563 20.094 1.00 82.00 122 VAL A C 1
ATOM 952 O O . VAL A 1 122 ? -17.743 4.603 19.556 1.00 82.00 122 VAL A O 1
ATOM 955 N N . TYR A 1 123 ? -16.093 3.186 20.105 1.00 80.06 123 TYR A N 1
ATOM 956 C CA . TYR A 1 123 ? -15.035 3.897 19.388 1.00 80.06 123 TYR A CA 1
ATOM 957 C C . TYR A 1 123 ? -14.793 3.237 18.023 1.00 80.06 123 TYR A C 1
ATOM 959 O O . TYR A 1 123 ? -14.663 2.018 17.950 1.00 80.06 123 TYR A O 1
ATOM 967 N N . SER A 1 124 ? -14.682 4.023 16.952 1.00 69.69 124 SER A N 1
ATOM 968 C CA . SER A 1 124 ? -14.418 3.531 15.586 1.00 69.69 124 SER A CA 1
ATOM 969 C C . SER A 1 124 ? -13.425 4.422 14.826 1.00 69.69 124 SER A C 1
ATOM 971 O O . SER A 1 124 ? -13.143 5.537 15.260 1.00 69.69 124 SER A O 1
ATOM 973 N N . GLY A 1 125 ? -12.862 3.943 13.708 1.00 67.88 125 GLY A N 1
ATOM 974 C CA . GLY A 1 125 ? -12.064 4.763 12.777 1.00 67.88 125 GLY A CA 1
ATOM 975 C C . GLY A 1 125 ? -10.571 4.422 12.674 1.00 67.88 125 GLY A C 1
ATOM 976 O O . GLY A 1 125 ? -9.899 4.936 11.785 1.00 67.88 125 GLY A O 1
ATOM 977 N N . LEU A 1 126 ? -10.052 3.542 13.540 1.00 77.56 126 LEU A N 1
ATOM 978 C CA . LEU A 1 126 ? -8.682 2.991 13.479 1.00 77.56 126 LEU A CA 1
ATOM 979 C C . LEU A 1 126 ? -8.675 1.475 13.743 1.00 77.56 126 LEU A C 1
ATOM 981 O O . LEU A 1 126 ? -7.756 0.936 14.356 1.00 77.56 126 LEU A O 1
ATOM 985 N N . ASP A 1 127 ? -9.744 0.805 13.342 1.00 83.31 127 ASP A N 1
ATOM 986 C CA . ASP A 1 127 ? -10.018 -0.623 13.490 1.00 83.31 127 ASP A CA 1
ATOM 987 C C . ASP A 1 127 ? -9.378 -1.452 12.368 1.00 83.31 127 ASP A C 1
ATOM 989 O O . ASP A 1 127 ? -9.994 -2.374 11.836 1.00 83.31 127 ASP A O 1
ATOM 993 N N . TYR A 1 128 ? -8.140 -1.112 11.994 1.00 92.00 128 TYR A N 1
ATOM 994 C CA . TYR A 1 128 ? -7.387 -1.913 11.034 1.00 92.00 128 TYR A CA 1
ATOM 995 C C . TYR A 1 128 ? -6.948 -3.230 11.671 1.00 92.00 128 TYR A C 1
ATOM 997 O O . TYR A 1 128 ? -6.559 -3.270 12.836 1.00 92.00 128 TYR A O 1
ATOM 1005 N N . ASP A 1 129 ? -6.968 -4.296 10.886 1.00 94.44 129 ASP A N 1
ATOM 1006 C CA . ASP A 1 129 ? -6.504 -5.629 11.274 1.00 94.44 129 ASP A CA 1
ATOM 1007 C C . ASP A 1 129 ? -5.250 -6.062 10.492 1.00 94.44 129 ASP A C 1
ATOM 1009 O O . ASP A 1 129 ? -4.600 -7.047 10.854 1.00 94.44 129 ASP A O 1
ATOM 1013 N N . LEU A 1 130 ? -4.850 -5.281 9.482 1.00 97.62 130 LEU A N 1
ATOM 1014 C CA . LEU A 1 130 ? -3.623 -5.455 8.709 1.00 97.62 130 LEU A CA 1
ATOM 1015 C C . LEU A 1 130 ? -3.091 -4.116 8.193 1.00 97.62 130 LEU A C 1
ATOM 1017 O O . LEU A 1 130 ? -3.850 -3.257 7.739 1.00 97.62 130 LEU A O 1
ATOM 1021 N N . ILE A 1 131 ? -1.769 -3.964 8.218 1.00 97.69 131 ILE A N 1
ATOM 1022 C CA . ILE A 1 131 ? -1.061 -2.812 7.657 1.00 97.69 131 ILE A CA 1
ATOM 1023 C C . ILE A 1 131 ? -0.061 -3.300 6.608 1.00 97.69 131 ILE A C 1
ATOM 1025 O O . ILE A 1 131 ? 0.750 -4.175 6.895 1.00 97.69 131 ILE A O 1
ATOM 1029 N N . PHE A 1 132 ? -0.073 -2.695 5.423 1.00 98.62 132 PHE A N 1
ATOM 1030 C CA . PHE A 1 132 ? 1.018 -2.772 4.453 1.00 98.62 132 PHE A CA 1
ATOM 1031 C C . PHE A 1 132 ? 1.818 -1.474 4.499 1.00 98.62 132 PHE A C 1
ATOM 1033 O O . PHE A 1 132 ? 1.288 -0.427 4.137 1.00 98.62 132 PHE A O 1
ATOM 1040 N N . ALA A 1 133 ? 3.073 -1.545 4.929 1.00 98.31 133 ALA A N 1
ATOM 1041 C CA . ALA A 1 133 ? 4.021 -0.437 4.903 1.00 98.31 133 ALA A CA 1
ATOM 1042 C C . ALA A 1 133 ? 4.905 -0.564 3.658 1.00 98.31 133 ALA A C 1
ATOM 1044 O O . ALA A 1 133 ? 5.588 -1.572 3.507 1.00 98.31 133 ALA A O 1
ATOM 1045 N N . ILE A 1 134 ? 4.864 0.421 2.759 1.00 98.69 134 ILE A N 1
ATOM 1046 C CA . ILE A 1 134 ? 5.573 0.384 1.472 1.00 98.69 134 ILE A CA 1
ATOM 1047 C C . ILE A 1 134 ? 6.645 1.471 1.432 1.00 98.69 134 ILE A C 1
ATOM 1049 O O . ILE A 1 134 ? 6.333 2.656 1.571 1.00 98.69 134 ILE A O 1
ATOM 1053 N N . GLY A 1 135 ? 7.892 1.081 1.171 1.00 97.94 135 GLY A N 1
ATOM 1054 C CA . GLY A 1 135 ? 9.015 2.004 1.015 1.00 97.94 135 GLY A CA 1
ATOM 1055 C C . GLY A 1 135 ? 9.430 2.695 2.314 1.00 97.94 135 GLY A C 1
ATOM 1056 O O . GLY A 1 135 ? 9.692 3.899 2.288 1.00 97.94 135 GLY A O 1
ATOM 1057 N N . ALA A 1 136 ? 9.418 1.955 3.424 1.00 97.75 136 ALA A N 1
ATOM 1058 C CA . ALA A 1 136 ? 9.872 2.383 4.745 1.00 97.75 136 ALA A CA 1
ATOM 1059 C C . ALA A 1 136 ? 10.953 1.406 5.234 1.00 97.75 136 ALA A C 1
ATOM 1061 O O . ALA A 1 136 ? 10.673 0.211 5.341 1.00 97.75 136 ALA A O 1
ATOM 1062 N N . SER A 1 137 ? 12.156 1.898 5.536 1.00 97.62 137 SER A N 1
ATOM 1063 C CA . SER A 1 137 ? 13.302 1.101 6.003 1.00 97.62 137 SER A CA 1
ATOM 1064 C C . SER A 1 137 ? 13.180 0.763 7.493 1.00 97.62 137 SER A C 1
ATOM 1066 O O . SER A 1 137 ? 13.586 -0.308 7.960 1.00 97.62 137 SER A O 1
ATOM 1068 N N . THR A 1 138 ? 12.576 1.667 8.254 1.00 97.25 138 THR A N 1
ATOM 1069 C CA . THR A 1 138 ? 12.233 1.524 9.669 1.00 97.25 138 THR A CA 1
ATOM 1070 C C . THR A 1 138 ? 10.759 1.837 9.901 1.00 97.25 138 THR A C 1
ATOM 1072 O O . THR A 1 138 ? 10.095 2.447 9.062 1.00 97.25 138 THR A O 1
ATOM 1075 N N . VAL A 1 139 ? 10.213 1.431 11.049 1.00 95.75 139 VAL A N 1
ATOM 1076 C CA . VAL A 1 139 ? 8.827 1.787 11.391 1.00 95.75 139 VAL A CA 1
ATOM 1077 C C . VAL A 1 139 ? 8.691 3.293 11.657 1.00 95.75 139 VAL A C 1
ATOM 1079 O O . VAL A 1 139 ? 7.627 3.874 11.452 1.00 95.75 139 VAL A O 1
ATOM 1082 N N . GLU A 1 140 ? 9.779 3.950 12.063 1.00 95.44 140 GLU A N 1
ATOM 1083 C CA . GLU A 1 140 ? 9.861 5.393 12.265 1.00 95.44 140 GLU A CA 1
ATOM 1084 C C . GLU A 1 140 ? 9.702 6.191 10.960 1.00 95.44 140 GLU A C 1
ATOM 1086 O O . GLU A 1 140 ? 9.159 7.301 11.007 1.00 95.44 140 GLU A O 1
ATOM 1091 N N . ASP A 1 141 ? 10.068 5.604 9.815 1.00 96.19 141 ASP A N 1
ATOM 1092 C CA . ASP A 1 141 ? 9.904 6.192 8.474 1.00 96.19 141 ASP A CA 1
ATOM 1093 C C . ASP A 1 141 ? 8.420 6.304 8.076 1.00 96.19 141 ASP A C 1
ATOM 1095 O O . ASP A 1 141 ? 8.068 6.967 7.108 1.00 96.19 141 ASP A O 1
ATOM 1099 N N . LEU A 1 142 ? 7.495 5.708 8.840 1.00 94.62 142 LEU A N 1
ATOM 1100 C CA . LEU A 1 142 ? 6.054 5.952 8.695 1.00 94.62 142 LEU A CA 1
ATOM 1101 C C . LEU A 1 142 ? 5.608 7.301 9.284 1.00 94.62 142 LEU A C 1
ATOM 1103 O O . LEU A 1 142 ? 4.417 7.610 9.290 1.00 94.62 142 LEU A O 1
ATOM 1107 N N . GLY A 1 143 ? 6.537 8.102 9.809 1.00 92.31 143 GLY A N 1
ATOM 1108 C CA . GLY A 1 143 ? 6.293 9.499 10.139 1.00 92.31 143 GLY A CA 1
ATOM 1109 C C . GLY A 1 143 ? 5.482 9.731 11.418 1.00 92.31 143 GLY A C 1
ATOM 1110 O O . GLY A 1 143 ? 5.521 8.965 12.389 1.00 92.31 143 GLY A O 1
ATOM 1111 N N . ALA A 1 144 ? 4.780 10.866 11.464 1.00 89.88 144 ALA A N 1
ATOM 1112 C CA . ALA A 1 144 ? 3.940 11.236 12.596 1.00 89.88 144 ALA A CA 1
ATOM 1113 C C . ALA A 1 144 ? 2.768 10.269 12.767 1.00 89.88 144 ALA A C 1
ATOM 1115 O O . ALA A 1 144 ? 2.353 10.040 13.903 1.00 89.88 144 ALA A O 1
ATOM 1116 N N . VAL A 1 145 ? 2.297 9.652 11.680 1.00 89.81 145 VAL A N 1
ATOM 1117 C CA . VAL A 1 145 ? 1.280 8.597 11.727 1.00 89.81 145 VAL A CA 1
ATOM 1118 C C . VAL A 1 145 ? 1.687 7.485 12.698 1.00 89.81 145 VAL A C 1
ATOM 1120 O O . VAL A 1 145 ? 0.903 7.123 13.576 1.00 89.81 145 VAL A O 1
ATOM 1123 N N . TYR A 1 146 ? 2.925 6.989 12.618 1.00 91.88 146 TYR A N 1
ATOM 1124 C CA . TYR A 1 146 ? 3.421 6.012 13.588 1.00 91.88 146 TYR A CA 1
ATOM 1125 C C . TYR A 1 146 ? 3.666 6.637 14.965 1.00 91.88 146 TYR A C 1
ATOM 1127 O O . TYR A 1 146 ? 3.186 6.109 15.969 1.00 91.88 146 TYR A O 1
ATOM 1135 N N . ARG A 1 147 ? 4.347 7.789 15.043 1.00 90.31 147 ARG A N 1
ATOM 1136 C CA . ARG A 1 147 ? 4.702 8.413 16.336 1.00 90.31 147 ARG A CA 1
ATOM 1137 C C . ARG A 1 147 ? 3.485 8.747 17.205 1.00 90.31 147 ARG A C 1
ATOM 1139 O O . ARG A 1 147 ? 3.545 8.589 18.421 1.00 90.31 147 ARG A O 1
ATOM 1146 N N . GLN A 1 148 ? 2.387 9.193 16.600 1.00 88.56 148 GLN A N 1
ATOM 1147 C CA . GLN A 1 148 ? 1.154 9.575 17.300 1.00 88.56 148 GLN A CA 1
ATOM 1148 C C . GLN A 1 148 ? 0.248 8.373 17.597 1.00 88.56 148 GLN A C 1
ATOM 1150 O O . GLN A 1 148 ? -0.548 8.417 18.536 1.00 88.56 148 GLN A O 1
ATOM 1155 N N . HIS A 1 149 ? 0.385 7.282 16.838 1.00 86.88 149 HIS A N 1
ATOM 1156 C CA . HIS A 1 149 ? -0.481 6.107 16.939 1.00 86.88 149 HIS A CA 1
ATOM 1157 C C . HIS A 1 149 ? 0.289 4.799 17.158 1.00 86.88 149 HIS A C 1
ATOM 1159 O O . HIS A 1 149 ? -0.204 3.737 16.793 1.00 86.88 149 HIS A O 1
ATOM 1165 N N . ALA A 1 150 ? 1.455 4.826 17.809 1.00 87.06 150 ALA A N 1
ATOM 1166 C CA . ALA A 1 150 ? 2.328 3.653 17.959 1.00 87.06 150 ALA A CA 1
ATOM 1167 C C . ALA A 1 150 ? 1.618 2.409 18.536 1.00 87.06 150 ALA A C 1
ATOM 1169 O O . ALA A 1 150 ? 1.950 1.279 18.187 1.00 87.06 150 ALA A O 1
ATOM 1170 N N . GLN A 1 151 ? 0.604 2.598 19.388 1.00 81.06 151 GLN A N 1
ATOM 1171 C CA . GLN A 1 151 ? -0.195 1.493 19.936 1.00 81.06 151 GLN A CA 1
ATOM 1172 C C . GLN A 1 151 ? -1.037 0.761 18.880 1.00 81.06 151 GLN A C 1
ATOM 1174 O O . GLN A 1 151 ? -1.272 -0.435 19.015 1.00 81.06 151 GLN A O 1
ATOM 1179 N N . VAL A 1 152 ? -1.471 1.455 17.824 1.00 81.06 152 VAL A N 1
ATOM 1180 C CA . VAL A 1 152 ? -2.162 0.854 16.672 1.00 81.06 152 VAL A CA 1
ATOM 1181 C C . VAL A 1 152 ? -1.205 -0.116 15.974 1.00 81.06 152 VAL A C 1
ATOM 1183 O O . VAL A 1 152 ? -1.511 -1.295 15.837 1.00 81.06 152 VAL A O 1
ATOM 1186 N N . PHE A 1 153 ? 0.009 0.338 15.662 1.00 86.69 153 PHE A N 1
ATOM 1187 C CA . PHE A 1 153 ? 1.028 -0.459 14.971 1.00 86.69 153 PHE A CA 1
ATOM 1188 C C . PHE A 1 153 ? 1.551 -1.654 15.783 1.00 86.69 153 PHE A C 1
ATOM 1190 O O . PHE A 1 153 ? 1.940 -2.656 15.196 1.00 86.69 153 PHE A O 1
ATOM 1197 N N . LYS A 1 154 ? 1.534 -1.590 17.121 1.00 85.12 154 LYS A N 1
ATOM 1198 C CA . LYS A 1 154 ? 1.951 -2.714 17.984 1.00 85.12 154 LYS A CA 1
ATOM 1199 C C . LYS A 1 154 ? 0.966 -3.881 18.007 1.00 85.12 154 LYS A C 1
ATOM 1201 O O . LYS A 1 154 ? 1.381 -5.017 18.210 1.00 85.12 154 LYS A O 1
ATOM 1206 N N . ASN A 1 155 ? -0.325 -3.601 17.839 1.00 85.12 155 ASN A N 1
ATOM 1207 C CA . ASN A 1 155 ? -1.384 -4.603 17.987 1.00 85.12 155 ASN A CA 1
ATOM 1208 C C . ASN A 1 155 ? -1.835 -5.203 16.653 1.00 85.12 155 ASN A C 1
ATOM 1210 O O . ASN A 1 155 ? -2.599 -6.167 16.644 1.00 85.12 155 ASN A O 1
ATOM 1214 N N . ILE A 1 156 ? -1.382 -4.634 15.537 1.00 92.88 156 ILE A N 1
ATOM 1215 C CA . ILE A 1 156 ? -1.819 -5.004 14.196 1.00 92.88 156 ILE A CA 1
ATOM 1216 C C . ILE A 1 156 ? -0.673 -5.683 13.458 1.00 92.88 156 ILE A C 1
ATOM 1218 O O . ILE A 1 156 ? 0.497 -5.344 13.623 1.00 92.88 156 ILE A O 1
ATOM 1222 N N . VAL A 1 157 ? -1.010 -6.667 12.628 1.00 95.94 157 VAL A N 1
ATOM 1223 C CA . VAL A 1 157 ? -0.025 -7.318 11.772 1.00 95.94 157 VAL A CA 1
ATOM 1224 C C . VAL A 1 157 ? 0.476 -6.323 10.727 1.00 95.94 157 VAL A C 1
ATOM 1226 O O . VAL A 1 157 ? -0.314 -5.760 9.974 1.00 95.94 157 VAL A O 1
ATOM 1229 N N . VAL A 1 158 ? 1.794 -6.143 10.663 1.00 97.81 158 VAL A N 1
ATOM 1230 C CA . VAL A 1 158 ? 2.453 -5.307 9.655 1.00 97.81 158 VAL A CA 1
ATOM 1231 C C . VAL A 1 158 ? 3.140 -6.190 8.615 1.00 97.81 158 VAL A C 1
ATOM 1233 O O . VAL A 1 158 ? 3.908 -7.091 8.964 1.00 97.81 158 VAL A O 1
ATOM 1236 N N . VAL A 1 159 ? 2.872 -5.907 7.345 1.00 98.44 159 VAL A N 1
ATOM 1237 C CA . VAL A 1 159 ? 3.607 -6.401 6.181 1.00 98.44 159 VAL A CA 1
ATOM 1238 C C . VAL A 1 159 ? 4.478 -5.255 5.679 1.00 98.44 159 VAL A C 1
ATOM 1240 O O . VAL A 1 159 ? 3.966 -4.244 5.207 1.00 98.44 159 VAL A O 1
ATOM 1243 N N . ASN A 1 160 ? 5.788 -5.398 5.822 1.00 98.38 160 ASN A N 1
ATOM 1244 C CA . ASN A 1 160 ? 6.779 -4.415 5.396 1.00 98.38 160 ASN A CA 1
ATOM 1245 C C . ASN A 1 160 ? 7.264 -4.768 3.983 1.00 98.38 160 ASN A C 1
ATOM 1247 O O . ASN A 1 160 ? 7.684 -5.902 3.759 1.00 98.38 160 ASN A O 1
ATOM 1251 N N . ILE A 1 161 ? 7.167 -3.837 3.039 1.00 98.69 161 ILE A N 1
ATOM 1252 C CA . ILE A 1 161 ? 7.561 -4.002 1.637 1.00 98.69 161 ILE A CA 1
ATOM 1253 C C . ILE A 1 161 ? 8.585 -2.926 1.309 1.00 98.69 161 ILE A C 1
ATOM 1255 O O . ILE A 1 161 ? 8.251 -1.740 1.350 1.00 98.69 161 ILE A O 1
ATOM 1259 N N . ASP A 1 162 ? 9.809 -3.328 0.971 1.00 98.44 162 ASP A N 1
ATOM 1260 C CA . ASP A 1 162 ? 10.860 -2.354 0.702 1.00 98.44 162 ASP A CA 1
ATOM 1261 C C . ASP A 1 162 ? 12.047 -2.894 -0.107 1.00 98.44 162 ASP A C 1
ATOM 1263 O O . ASP A 1 162 ? 12.348 -4.085 -0.108 1.00 98.44 162 ASP A O 1
ATOM 1267 N N . THR A 1 163 ? 12.762 -2.002 -0.785 1.00 97.19 163 THR A N 1
ATOM 1268 C CA . THR A 1 163 ? 13.959 -2.320 -1.572 1.00 97.19 163 THR A CA 1
ATOM 1269 C C . THR A 1 163 ? 15.255 -1.901 -0.876 1.00 97.19 163 THR A C 1
ATOM 1271 O O . THR A 1 163 ? 16.333 -2.146 -1.411 1.00 97.19 163 THR A O 1
ATOM 1274 N N . ASP A 1 164 ? 15.201 -1.219 0.270 1.00 96.81 164 ASP A N 1
ATOM 1275 C CA . ASP A 1 164 ? 16.411 -0.759 0.951 1.00 96.81 164 ASP A CA 1
ATOM 1276 C C . ASP A 1 164 ? 17.145 -1.927 1.634 1.00 96.81 164 ASP A C 1
ATOM 1278 O O . ASP A 1 164 ? 16.572 -2.716 2.385 1.00 96.81 164 ASP A O 1
ATOM 1282 N N . ALA A 1 165 ? 18.453 -2.030 1.397 1.00 96.38 165 ALA A N 1
ATOM 1283 C CA . ALA A 1 165 ? 19.310 -3.002 2.070 1.00 96.38 165 ALA A CA 1
ATOM 1284 C C . ALA A 1 165 ? 19.493 -2.693 3.566 1.00 96.38 165 ALA A C 1
ATOM 1286 O O . ALA A 1 165 ? 19.833 -3.593 4.333 1.00 96.38 165 ALA A O 1
ATOM 1287 N N . ALA A 1 166 ? 19.291 -1.436 3.974 1.00 96.88 166 ALA A N 1
ATOM 1288 C CA . ALA A 1 166 ? 19.320 -1.003 5.366 1.00 96.88 166 ALA A CA 1
ATOM 1289 C C . ALA A 1 166 ? 17.991 -1.251 6.104 1.00 96.88 166 ALA A C 1
ATOM 1291 O O . ALA A 1 166 ? 17.888 -0.926 7.289 1.00 96.88 166 ALA A O 1
ATOM 1292 N N . ASN A 1 167 ? 16.983 -1.825 5.436 1.00 98.19 167 ASN A N 1
ATOM 1293 C CA . ASN A 1 167 ? 15.691 -2.097 6.049 1.00 98.19 167 ASN A CA 1
ATOM 1294 C C . ASN A 1 167 ? 15.822 -3.018 7.279 1.00 98.19 167 ASN A C 1
ATOM 1296 O O . ASN A 1 167 ? 16.494 -4.051 7.268 1.00 98.19 167 ASN A O 1
ATOM 1300 N N . THR A 1 168 ? 15.136 -2.637 8.352 1.00 97.88 168 THR A N 1
ATOM 1301 C CA . THR A 1 168 ? 15.174 -3.281 9.674 1.00 97.88 168 THR A CA 1
ATOM 1302 C C . THR A 1 168 ? 14.265 -4.497 9.813 1.00 97.88 168 THR A C 1
ATOM 1304 O O . THR A 1 168 ? 14.280 -5.149 10.855 1.00 97.88 168 THR A O 1
ATOM 1307 N N . MET A 1 169 ? 13.486 -4.824 8.779 1.00 97.25 169 MET A N 1
ATOM 1308 C CA . MET A 1 169 ? 12.563 -5.957 8.761 1.00 97.25 169 MET A CA 1
ATOM 1309 C C . MET A 1 169 ? 11.535 -5.891 9.908 1.00 97.25 169 MET A C 1
ATOM 1311 O O . MET A 1 169 ? 11.239 -6.894 10.559 1.00 97.25 169 MET A O 1
ATOM 1315 N N . PHE A 1 170 ? 10.990 -4.698 10.175 1.00 96.88 170 PHE A N 1
ATOM 1316 C CA . PHE A 1 170 ? 10.119 -4.431 11.329 1.00 96.88 170 PHE A CA 1
ATOM 1317 C C . PHE A 1 170 ? 8.711 -5.048 11.232 1.00 96.88 170 PHE A C 1
ATOM 1319 O O . PHE A 1 170 ? 7.942 -4.991 12.194 1.00 96.88 170 PHE A O 1
ATOM 1326 N N . GLY A 1 171 ? 8.341 -5.612 10.081 1.00 96.69 171 GLY A N 1
ATOM 1327 C CA . GLY A 1 171 ? 7.061 -6.281 9.885 1.00 96.69 171 GLY A CA 1
ATOM 1328 C C . GLY A 1 171 ? 7.033 -7.683 10.492 1.00 96.69 171 GLY A C 1
ATOM 1329 O O . GLY A 1 171 ? 8.059 -8.332 10.691 1.00 96.69 171 GLY A O 1
ATOM 1330 N N . LYS A 1 172 ? 5.823 -8.207 10.714 1.00 96.12 172 LYS A N 1
ATOM 1331 C CA . LYS A 1 172 ? 5.626 -9.645 10.959 1.00 96.12 172 LYS A CA 1
ATOM 1332 C C . LYS A 1 172 ? 5.938 -10.455 9.700 1.00 96.12 172 LYS A C 1
ATOM 1334 O O . LYS A 1 172 ? 6.440 -11.570 9.795 1.00 96.12 172 LYS A O 1
ATOM 1339 N N . ILE A 1 173 ? 5.618 -9.886 8.538 1.00 97.19 173 ILE A N 1
ATOM 1340 C CA . ILE A 1 173 ? 6.050 -10.368 7.228 1.00 97.19 173 ILE A CA 1
ATOM 1341 C C . ILE A 1 173 ? 6.876 -9.261 6.589 1.00 97.19 173 ILE A C 1
ATOM 1343 O O . ILE A 1 173 ? 6.467 -8.102 6.598 1.00 97.19 173 ILE A O 1
ATOM 1347 N N . ASN A 1 174 ? 8.024 -9.629 6.029 1.00 97.81 174 ASN A N 1
ATOM 1348 C CA . ASN A 1 174 ? 8.928 -8.705 5.366 1.00 97.81 174 ASN A CA 1
ATOM 1349 C C . ASN A 1 174 ? 9.138 -9.165 3.922 1.00 97.81 174 ASN A C 1
ATOM 1351 O O . ASN A 1 174 ? 9.676 -10.242 3.676 1.00 97.81 174 ASN A O 1
ATOM 1355 N N . VAL A 1 175 ? 8.675 -8.352 2.980 1.00 98.19 175 VAL A N 1
ATOM 1356 C CA . VAL A 1 175 ? 8.882 -8.487 1.539 1.00 98.19 175 VAL A CA 1
ATOM 1357 C C . VAL A 1 175 ? 9.981 -7.501 1.166 1.00 98.19 175 VAL A C 1
ATOM 1359 O O . VAL A 1 175 ? 9.715 -6.419 0.648 1.00 98.19 175 VAL A O 1
ATOM 1362 N N . VAL A 1 176 ? 11.217 -7.853 1.510 1.00 97.50 176 VAL A N 1
ATOM 1363 C CA . VAL A 1 176 ? 12.372 -6.976 1.318 1.00 97.50 176 VAL A CA 1
ATOM 1364 C C . VAL A 1 176 ? 13.392 -7.649 0.414 1.00 97.50 176 VAL A C 1
ATOM 1366 O O . VAL A 1 176 ? 13.857 -8.753 0.700 1.00 97.50 176 VAL A O 1
ATOM 1369 N N . ASP A 1 177 ? 13.735 -6.984 -0.686 1.00 97.00 177 ASP A N 1
ATOM 1370 C CA . ASP A 1 177 ? 14.740 -7.452 -1.644 1.00 97.00 177 ASP A CA 1
ATOM 1371 C C . ASP A 1 177 ? 15.488 -6.259 -2.244 1.00 97.00 177 ASP A C 1
ATOM 1373 O O . ASP A 1 177 ? 14.971 -5.536 -3.096 1.00 97.00 177 ASP A O 1
ATOM 1377 N N . SER A 1 178 ? 16.747 -6.094 -1.837 1.00 95.50 178 SER A N 1
ATOM 1378 C CA . SER A 1 178 ? 17.627 -5.028 -2.325 1.00 95.50 178 SER A CA 1
ATOM 1379 C C . SER A 1 178 ? 18.105 -5.209 -3.766 1.00 95.50 178 SER A C 1
ATOM 1381 O O . SER A 1 178 ? 18.743 -4.321 -4.330 1.00 95.50 178 SER A O 1
ATOM 1383 N N . SER A 1 179 ? 17.791 -6.346 -4.394 1.00 94.12 179 SER A N 1
ATOM 1384 C CA . SER A 1 179 ? 18.009 -6.573 -5.823 1.00 94.12 179 SER A CA 1
ATOM 1385 C C . SER A 1 179 ? 16.827 -6.130 -6.698 1.00 94.12 179 SER A C 1
ATOM 1387 O O . SER A 1 179 ? 16.929 -6.177 -7.933 1.00 94.12 179 SER A O 1
ATOM 1389 N N . ALA A 1 180 ? 15.702 -5.733 -6.094 1.00 95.25 180 ALA A N 1
ATOM 1390 C CA . ALA A 1 180 ? 14.618 -5.050 -6.787 1.00 95.25 180 ALA A CA 1
ATOM 1391 C C . ALA A 1 180 ? 14.943 -3.555 -6.920 1.00 95.25 180 ALA A C 1
ATOM 1393 O O . ALA A 1 180 ? 15.513 -2.938 -6.028 1.00 95.25 180 ALA A O 1
ATOM 1394 N N . GLU A 1 181 ? 14.596 -2.963 -8.063 1.00 95.69 181 GLU A N 1
ATOM 1395 C CA . GLU A 1 181 ? 14.902 -1.557 -8.350 1.00 95.69 181 GLU A CA 1
ATOM 1396 C C . GLU A 1 181 ? 13.732 -0.622 -8.024 1.00 95.69 181 GLU A C 1
ATOM 1398 O O . GLU A 1 181 ? 13.918 0.594 -8.042 1.00 95.69 181 GLU A O 1
ATOM 1403 N N . THR A 1 182 ? 12.545 -1.187 -7.779 1.00 97.50 182 THR A N 1
ATOM 1404 C CA . THR A 1 182 ? 11.293 -0.470 -7.506 1.00 97.50 182 THR A CA 1
ATOM 1405 C C . THR A 1 182 ? 10.437 -1.215 -6.488 1.00 97.50 182 THR A C 1
ATOM 1407 O O . THR A 1 182 ? 10.402 -2.449 -6.477 1.00 97.50 182 THR A O 1
ATOM 1410 N N . GLN A 1 183 ? 9.667 -0.462 -5.708 1.00 98.25 183 GLN A N 1
ATOM 1411 C CA . GLN A 1 183 ? 8.594 -0.967 -4.852 1.00 98.25 183 GLN A CA 1
ATOM 1412 C C . GLN A 1 183 ? 7.519 -1.669 -5.687 1.00 98.25 183 GLN A C 1
ATOM 1414 O O . GLN A 1 183 ? 6.991 -2.706 -5.280 1.00 98.25 183 GLN A O 1
ATOM 1419 N N . ALA A 1 184 ? 7.262 -1.170 -6.902 1.00 98.38 184 ALA A N 1
ATOM 1420 C CA . ALA A 1 184 ? 6.313 -1.766 -7.835 1.00 98.38 184 ALA A CA 1
ATOM 1421 C C . ALA A 1 184 ? 6.614 -3.243 -8.152 1.00 98.38 184 ALA A C 1
ATOM 1423 O O . ALA A 1 184 ? 5.681 -4.031 -8.325 1.00 98.38 184 ALA A O 1
ATOM 1424 N N . GLN A 1 185 ? 7.890 -3.647 -8.203 1.00 97.81 185 GLN A N 1
ATOM 1425 C CA . GLN A 1 185 ? 8.268 -5.054 -8.390 1.00 97.81 185 GLN A CA 1
ATOM 1426 C C . GLN A 1 185 ? 7.855 -5.922 -7.198 1.00 97.81 185 GLN A C 1
ATOM 1428 O O . GLN A 1 185 ? 7.285 -6.993 -7.388 1.00 97.81 185 GLN A O 1
ATOM 1433 N N . LEU A 1 186 ? 8.100 -5.454 -5.975 1.00 98.00 186 LEU A N 1
ATOM 1434 C CA . LEU A 1 186 ? 7.775 -6.207 -4.763 1.00 98.00 186 LEU A CA 1
ATOM 1435 C C . LEU A 1 186 ? 6.267 -6.275 -4.534 1.00 98.00 186 LEU A C 1
ATOM 1437 O O . LEU A 1 186 ? 5.730 -7.334 -4.214 1.00 98.00 186 LEU A O 1
ATOM 1441 N N . VAL A 1 187 ? 5.558 -5.174 -4.791 1.00 98.19 187 VAL A N 1
ATOM 1442 C CA . VAL A 1 187 ? 4.093 -5.160 -4.777 1.00 98.19 187 VAL A CA 1
ATOM 1443 C C . VAL A 1 187 ? 3.522 -6.091 -5.844 1.00 98.19 187 VAL A C 1
ATOM 1445 O O . VAL A 1 187 ? 2.550 -6.791 -5.571 1.00 98.19 187 VAL A O 1
ATOM 1448 N N . TYR A 1 188 ? 4.122 -6.169 -7.034 1.00 96.94 188 TYR A N 1
ATOM 1449 C CA . TYR A 1 188 ? 3.707 -7.146 -8.042 1.00 96.94 188 TYR A CA 1
ATOM 1450 C C . TYR A 1 188 ? 3.850 -8.589 -7.549 1.00 96.94 188 TYR A C 1
ATOM 1452 O O . TYR A 1 188 ? 2.945 -9.395 -7.768 1.00 96.94 188 TYR A O 1
ATOM 1460 N N . ASP A 1 189 ? 4.949 -8.913 -6.868 1.00 95.12 189 ASP A N 1
ATOM 1461 C CA . ASP A 1 189 ? 5.175 -10.251 -6.322 1.00 95.12 189 ASP A CA 1
ATOM 1462 C C . ASP A 1 189 ? 4.149 -10.602 -5.232 1.00 95.12 189 ASP A C 1
ATOM 1464 O O . ASP A 1 189 ? 3.632 -11.723 -5.224 1.00 95.12 189 ASP A O 1
ATOM 1468 N N . VAL A 1 190 ? 3.773 -9.634 -4.385 1.00 96.62 190 VAL A N 1
ATOM 1469 C CA . VAL A 1 190 ? 2.655 -9.770 -3.433 1.00 96.62 190 VAL A CA 1
ATOM 1470 C C . VAL A 1 190 ? 1.336 -9.995 -4.165 1.00 96.62 190 VAL A C 1
ATOM 1472 O O . VAL A 1 190 ? 0.636 -10.960 -3.887 1.00 96.62 190 VAL A O 1
ATOM 1475 N N . ILE A 1 191 ? 0.989 -9.161 -5.147 1.00 95.75 191 ILE A N 1
ATOM 1476 C CA . ILE A 1 191 ? -0.274 -9.299 -5.889 1.00 95.75 191 ILE A CA 1
ATOM 1477 C C . ILE A 1 191 ? -0.356 -10.662 -6.585 1.00 95.75 191 ILE A C 1
ATOM 1479 O O . ILE A 1 191 ? -1.403 -11.309 -6.583 1.00 95.75 191 ILE A O 1
ATOM 1483 N N . LYS A 1 192 ? 0.758 -11.124 -7.157 1.00 93.56 192 LYS A N 1
ATOM 1484 C CA . LYS A 1 192 ? 0.839 -12.423 -7.818 1.00 93.56 192 LYS A CA 1
ATOM 1485 C C . LYS A 1 192 ? 0.643 -13.581 -6.840 1.00 93.56 192 LYS A C 1
ATOM 1487 O O . LYS A 1 192 ? 0.087 -14.599 -7.247 1.00 93.56 192 LYS A O 1
ATOM 1492 N N . SER A 1 193 ? 1.073 -13.456 -5.580 1.00 93.31 193 SER A N 1
ATOM 1493 C CA . SER A 1 193 ? 0.844 -14.509 -4.586 1.00 93.31 193 SER A CA 1
ATOM 1494 C C . SER A 1 193 ? -0.632 -14.665 -4.225 1.00 93.31 193 SER A C 1
ATOM 1496 O O . SER A 1 193 ? -1.023 -15.755 -3.822 1.00 93.31 193 SER A O 1
ATOM 1498 N N . LEU A 1 194 ? -1.445 -13.618 -4.401 1.00 90.81 194 LEU A N 1
ATOM 1499 C CA . LEU A 1 194 ? -2.870 -13.610 -4.052 1.00 90.81 194 LEU A CA 1
ATOM 1500 C C . LEU A 1 194 ? -3.782 -14.263 -5.092 1.00 90.81 194 LEU A C 1
ATOM 1502 O O . LEU A 1 194 ? -4.978 -14.374 -4.838 1.00 90.81 194 LEU A O 1
ATOM 1506 N N . ASP A 1 195 ? -3.251 -14.624 -6.266 1.00 86.94 195 ASP A N 1
ATOM 1507 C CA . ASP A 1 195 ? -4.042 -15.058 -7.430 1.00 86.94 195 ASP A CA 1
ATOM 1508 C C . ASP A 1 195 ? -5.213 -14.098 -7.743 1.00 86.94 195 ASP A C 1
ATOM 1510 O O . ASP A 1 195 ? -6.299 -14.481 -8.178 1.00 86.94 195 ASP A O 1
ATOM 1514 N N . ALA A 1 196 ? -5.008 -12.809 -7.455 1.00 85.12 196 ALA A N 1
ATOM 1515 C CA . ALA A 1 196 ? -6.045 -11.799 -7.557 1.00 85.12 196 ALA A CA 1
ATOM 1516 C C . ALA A 1 196 ? -6.196 -11.294 -9.003 1.00 85.12 196 ALA A C 1
ATOM 1518 O O . ALA A 1 196 ? -5.215 -11.268 -9.758 1.00 85.12 196 ALA A O 1
ATOM 1519 N N . PRO A 1 197 ? -7.393 -10.812 -9.395 1.00 86.12 197 PRO A N 1
ATOM 1520 C CA . PRO A 1 197 ? -7.587 -10.186 -10.694 1.00 86.12 197 PRO A CA 1
ATOM 1521 C C . PRO A 1 197 ? -6.593 -9.043 -10.916 1.00 86.12 197 PRO A C 1
ATOM 1523 O O . PRO A 1 197 ? -6.568 -8.057 -10.178 1.00 86.12 197 PRO A O 1
ATOM 1526 N N . PHE A 1 198 ? -5.787 -9.175 -11.965 1.00 91.25 198 PHE A N 1
ATOM 1527 C CA . PHE A 1 198 ? -4.789 -8.190 -12.353 1.00 91.25 198 PHE A CA 1
ATOM 1528 C C . PHE A 1 198 ? -5.199 -7.555 -13.679 1.00 91.25 198 PHE A C 1
ATOM 1530 O O . PHE A 1 198 ? -5.100 -8.185 -14.733 1.00 91.25 198 PHE A O 1
ATOM 1537 N N . ASP A 1 199 ? -5.676 -6.314 -13.622 1.00 93.75 199 ASP A N 1
ATOM 1538 C CA . ASP A 1 199 ? -6.160 -5.583 -14.790 1.00 93.75 199 ASP A CA 1
ATOM 1539 C C . ASP A 1 199 ? -5.160 -4.527 -15.293 1.00 93.75 199 ASP A C 1
ATOM 1541 O O . ASP A 1 199 ? -4.124 -4.243 -14.684 1.00 93.75 199 ASP A O 1
ATOM 1545 N N . SER A 1 200 ? -5.497 -3.911 -16.427 1.00 97.31 200 SER A N 1
ATOM 1546 C CA . SER A 1 200 ? -4.688 -2.869 -17.064 1.00 97.31 200 SER A CA 1
ATOM 1547 C C . SER A 1 200 ? -4.480 -1.629 -16.192 1.00 97.31 200 SER A C 1
ATOM 1549 O O . SER A 1 200 ? -3.486 -0.921 -16.368 1.00 97.31 200 SER A O 1
ATOM 1551 N N . ARG A 1 201 ? -5.383 -1.334 -15.248 1.00 97.25 201 ARG A N 1
ATOM 1552 C CA . ARG A 1 201 ? -5.264 -0.176 -14.347 1.00 97.25 201 ARG A CA 1
ATOM 1553 C C . ARG A 1 201 ? -4.184 -0.440 -13.304 1.00 97.25 201 ARG A C 1
ATOM 1555 O O . ARG A 1 201 ? -3.295 0.396 -13.156 1.00 97.25 201 ARG A O 1
ATOM 1562 N N . ILE A 1 202 ? -4.198 -1.626 -12.693 1.00 98.12 202 ILE A N 1
ATOM 1563 C CA . ILE A 1 202 ? -3.147 -2.084 -11.772 1.00 98.12 202 ILE A CA 1
ATOM 1564 C C . ILE A 1 202 ? -1.802 -2.130 -12.508 1.00 98.12 202 ILE A C 1
ATOM 1566 O O . ILE A 1 202 ? -0.812 -1.580 -12.031 1.00 98.12 202 ILE A O 1
ATOM 1570 N N . ALA A 1 203 ? -1.780 -2.694 -13.721 1.00 98.44 203 ALA A N 1
ATOM 1571 C CA . ALA A 1 203 ? -0.584 -2.744 -14.560 1.00 98.44 203 ALA A CA 1
ATOM 1572 C C . ALA A 1 203 ? -0.011 -1.344 -14.859 1.00 98.44 203 ALA A C 1
ATOM 1574 O O . ALA A 1 203 ? 1.200 -1.137 -14.815 1.00 98.44 203 ALA A O 1
ATOM 1575 N N . THR A 1 204 ? -0.888 -0.373 -15.145 1.00 98.75 204 THR A N 1
ATOM 1576 C CA . THR A 1 204 ? -0.504 1.023 -15.411 1.00 98.75 204 THR A CA 1
ATOM 1577 C C . THR A 1 204 ? 0.088 1.688 -14.173 1.00 98.75 204 THR A C 1
ATOM 1579 O O . THR A 1 204 ? 1.087 2.389 -14.300 1.00 98.75 204 THR A O 1
ATOM 1582 N N . LEU A 1 205 ? -0.493 1.462 -12.989 1.00 98.69 205 LEU A N 1
ATOM 1583 C CA . LEU A 1 205 ? 0.035 1.994 -11.731 1.00 98.69 205 LEU A CA 1
ATOM 1584 C C . LEU A 1 205 ? 1.449 1.472 -11.468 1.00 98.69 205 LEU A C 1
ATOM 1586 O O . LEU A 1 205 ? 2.357 2.268 -11.277 1.00 98.69 205 LEU A O 1
ATOM 1590 N N . LEU A 1 206 ? 1.681 0.164 -11.574 1.00 98.69 206 LEU A N 1
ATOM 1591 C CA . LEU A 1 206 ? 3.026 -0.389 -11.378 1.00 98.69 206 LEU A CA 1
ATOM 1592 C C . LEU A 1 206 ? 4.031 0.118 -12.429 1.00 98.69 206 LEU A C 1
ATOM 1594 O O . LEU A 1 206 ? 5.199 0.339 -12.115 1.00 98.69 206 LEU A O 1
ATOM 1598 N N . LEU A 1 207 ? 3.585 0.371 -13.666 1.00 98.75 207 LEU A N 1
ATOM 1599 C CA . LEU A 1 207 ? 4.440 0.932 -14.717 1.00 98.75 207 LEU A CA 1
ATOM 1600 C C . LEU A 1 207 ? 4.874 2.376 -14.410 1.00 98.75 207 LEU A C 1
ATOM 1602 O O . LEU A 1 207 ? 5.972 2.762 -14.806 1.00 98.75 207 LEU A O 1
ATOM 1606 N N . ILE A 1 208 ? 4.062 3.163 -13.693 1.00 98.62 208 ILE A N 1
ATOM 1607 C CA . ILE A 1 208 ? 4.422 4.527 -13.260 1.00 98.62 208 ILE A CA 1
ATOM 1608 C C . ILE A 1 208 ? 5.684 4.505 -12.393 1.00 98.62 208 ILE A C 1
ATOM 1610 O O . ILE A 1 208 ? 6.604 5.283 -12.652 1.00 98.62 208 ILE A O 1
ATOM 1614 N N . GLY A 1 209 ? 5.766 3.589 -11.422 1.00 97.75 209 GLY A N 1
ATOM 1615 C CA . GLY A 1 209 ? 6.957 3.431 -10.583 1.00 97.75 209 GLY A CA 1
ATOM 1616 C C . GLY A 1 209 ? 8.207 3.093 -11.392 1.00 97.75 209 GLY A C 1
ATOM 1617 O O . GLY A 1 209 ? 9.251 3.723 -11.234 1.00 97.75 209 GLY A O 1
ATOM 1618 N N . VAL A 1 210 ? 8.079 2.192 -12.370 1.00 98.06 210 VAL A N 1
ATOM 1619 C CA . VAL A 1 210 ? 9.187 1.863 -13.280 1.00 98.06 210 VAL A CA 1
ATOM 1620 C C . VAL A 1 210 ? 9.605 3.062 -14.134 1.00 98.06 210 VAL A C 1
ATOM 1622 O O . VAL A 1 210 ? 10.798 3.300 -14.337 1.00 98.06 210 VAL A O 1
ATOM 1625 N N . MET A 1 211 ? 8.654 3.843 -14.645 1.00 97.62 211 MET A N 1
ATOM 1626 C CA . MET A 1 211 ? 8.971 5.027 -15.443 1.00 97.62 211 MET A CA 1
ATOM 1627 C C . MET A 1 211 ? 9.696 6.097 -14.635 1.00 97.62 211 MET A C 1
ATOM 1629 O O . MET A 1 211 ? 10.621 6.718 -15.157 1.00 97.62 211 MET A O 1
ATOM 1633 N N . GLU A 1 212 ? 9.326 6.300 -13.374 1.00 96.25 212 GLU A N 1
ATOM 1634 C CA . GLU A 1 212 ? 10.052 7.212 -12.495 1.00 96.25 212 GLU A CA 1
ATOM 1635 C C . GLU A 1 212 ? 11.475 6.711 -12.238 1.00 96.25 212 GLU A C 1
ATOM 1637 O O . GLU A 1 212 ? 12.442 7.414 -12.560 1.00 96.25 212 GLU A O 1
ATOM 1642 N N . ARG A 1 213 ? 11.613 5.448 -11.817 1.00 95.56 213 ARG A N 1
ATOM 1643 C CA . ARG A 1 213 ? 12.906 4.836 -11.502 1.00 95.56 213 ARG A CA 1
ATOM 1644 C C . ARG A 1 213 ? 13.866 4.807 -12.678 1.00 95.56 213 ARG A C 1
ATOM 1646 O O . ARG A 1 213 ? 15.079 4.819 -12.481 1.00 95.56 213 ARG A O 1
ATOM 1653 N N . THR A 1 214 ? 13.357 4.739 -13.901 1.00 95.31 214 THR A N 1
ATOM 1654 C CA . THR A 1 214 ? 14.160 4.711 -15.135 1.00 95.31 214 THR A CA 1
ATOM 1655 C C . THR A 1 214 ? 14.282 6.084 -15.798 1.00 95.31 214 THR A C 1
ATOM 1657 O O . THR A 1 214 ? 14.825 6.188 -16.898 1.00 95.31 214 THR A O 1
ATOM 1660 N N . LYS A 1 215 ? 13.754 7.151 -15.180 1.00 94.75 215 LYS A N 1
ATOM 1661 C CA . LYS A 1 215 ? 13.631 8.487 -15.790 1.00 94.75 215 LYS A CA 1
ATOM 1662 C C . LYS A 1 215 ? 13.015 8.440 -17.193 1.00 94.75 215 LYS A C 1
ATOM 1664 O O . LYS A 1 215 ? 13.409 9.214 -18.070 1.00 94.75 215 LYS A O 1
ATOM 1669 N N . ARG A 1 216 ? 12.014 7.573 -17.378 1.00 95.00 216 ARG A N 1
ATOM 1670 C CA . ARG A 1 216 ? 11.339 7.245 -18.646 1.00 95.00 216 ARG A CA 1
ATOM 1671 C C . ARG A 1 216 ? 12.254 6.476 -19.604 1.00 95.00 216 ARG A C 1
ATOM 1673 O O . ARG A 1 216 ? 12.307 6.787 -20.788 1.00 95.00 216 ARG A O 1
ATOM 1680 N N . PHE A 1 217 ? 12.979 5.490 -19.076 1.00 94.62 217 PHE A N 1
ATOM 1681 C CA . PHE A 1 217 ? 13.972 4.688 -19.804 1.00 94.62 217 PHE A CA 1
ATOM 1682 C C . PHE A 1 217 ? 15.099 5.517 -20.447 1.00 94.62 217 PHE A C 1
ATOM 1684 O O . PHE A 1 217 ? 15.664 5.122 -21.462 1.00 94.62 217 PHE A O 1
ATOM 1691 N N . ASN A 1 218 ? 15.436 6.664 -19.845 1.00 93.31 218 ASN A N 1
ATOM 1692 C CA . ASN A 1 218 ? 16.499 7.568 -20.307 1.00 93.31 218 ASN A CA 1
ATOM 1693 C C . ASN A 1 218 ? 17.773 7.483 -19.443 1.00 93.31 218 ASN A C 1
ATOM 1695 O O . ASN A 1 218 ? 18.541 8.437 -19.337 1.00 93.31 218 ASN A O 1
ATOM 1699 N N . GLN A 1 219 ? 17.958 6.363 -18.754 1.00 89.69 219 GLN A N 1
ATOM 1700 C CA . GLN A 1 219 ? 19.174 6.014 -18.023 1.00 89.69 219 GLN A CA 1
ATOM 1701 C C . GLN A 1 219 ? 19.346 4.495 -18.051 1.00 89.69 219 GLN A C 1
ATOM 1703 O O . GLN A 1 219 ? 18.483 3.800 -18.586 1.00 89.69 219 GLN A O 1
ATOM 1708 N N . ASP A 1 220 ? 20.427 3.982 -17.469 1.00 90.38 220 ASP A N 1
ATOM 1709 C CA . ASP A 1 220 ? 20.674 2.542 -17.424 1.00 90.38 220 ASP A CA 1
ATOM 1710 C C . ASP A 1 220 ? 19.522 1.795 -16.735 1.00 90.38 220 ASP A C 1
ATOM 1712 O O . ASP A 1 220 ? 19.059 2.168 -15.652 1.00 90.38 220 ASP A O 1
ATOM 1716 N N . VAL A 1 221 ? 19.052 0.732 -17.391 1.00 93.75 221 VAL A N 1
ATOM 1717 C CA . VAL A 1 221 ? 17.950 -0.119 -16.930 1.00 93.75 221 VAL A CA 1
ATOM 1718 C C . VAL A 1 221 ? 18.401 -1.571 -16.984 1.00 93.75 221 VAL A C 1
ATOM 1720 O O . VAL A 1 221 ? 18.912 -2.033 -18.007 1.00 93.75 221 VAL A O 1
ATOM 1723 N N . SER A 1 222 ? 18.194 -2.324 -15.903 1.00 95.44 222 SER A N 1
ATOM 1724 C CA . SER A 1 222 ? 18.551 -3.741 -15.897 1.00 95.44 222 SER A CA 1
ATOM 1725 C C . SER A 1 222 ? 17.648 -4.566 -16.822 1.00 95.44 222 SER A C 1
ATOM 1727 O O . SER A 1 222 ? 16.470 -4.268 -17.042 1.00 95.44 222 SER A O 1
ATOM 1729 N N . SER A 1 223 ? 18.169 -5.699 -17.306 1.00 96.19 223 SER A N 1
ATOM 1730 C CA . SER A 1 223 ? 17.357 -6.656 -18.076 1.00 96.19 223 SER A CA 1
ATOM 1731 C C . SER A 1 223 ? 16.162 -7.198 -17.280 1.00 96.19 223 SER A C 1
ATOM 1733 O O . SER A 1 223 ? 15.158 -7.603 -17.865 1.00 96.19 223 SER A O 1
ATOM 1735 N N . ARG A 1 224 ? 16.252 -7.213 -15.945 1.00 94.56 224 ARG A N 1
ATOM 1736 C CA . ARG A 1 224 ? 15.171 -7.635 -15.051 1.00 94.56 224 ARG A CA 1
ATOM 1737 C C . ARG A 1 224 ? 14.030 -6.621 -15.075 1.00 94.56 224 ARG A C 1
ATOM 1739 O O . ARG A 1 224 ? 12.889 -7.020 -15.297 1.00 94.56 224 ARG A O 1
ATOM 1746 N N . LEU A 1 225 ? 14.346 -5.335 -14.926 1.00 96.31 225 LEU A N 1
ATOM 1747 C CA . LEU A 1 225 ? 13.361 -4.255 -14.931 1.00 96.31 225 LEU A CA 1
ATOM 1748 C C . LEU A 1 225 ? 12.726 -4.059 -16.319 1.00 96.31 225 LEU A C 1
ATOM 1750 O O . LEU A 1 225 ? 11.518 -3.839 -16.418 1.00 96.31 225 LEU A O 1
ATOM 1754 N N . LEU A 1 226 ? 13.488 -4.252 -17.404 1.00 97.12 226 LEU A N 1
ATOM 1755 C CA . LEU A 1 226 ? 12.940 -4.266 -18.769 1.00 97.12 226 LEU A CA 1
ATOM 1756 C C . LEU A 1 226 ? 11.936 -5.408 -18.986 1.00 97.12 226 LEU A C 1
ATOM 1758 O O . LEU A 1 226 ? 10.853 -5.179 -19.520 1.00 97.12 226 LEU A O 1
ATOM 1762 N N . ARG A 1 227 ? 12.253 -6.632 -18.540 1.00 97.69 227 ARG A N 1
ATOM 1763 C CA . ARG A 1 227 ? 11.313 -7.767 -18.622 1.00 97.69 227 ARG A CA 1
ATOM 1764 C C . ARG A 1 227 ? 10.069 -7.546 -17.766 1.00 97.69 227 ARG A C 1
ATOM 1766 O O . ARG A 1 227 ? 8.975 -7.895 -18.197 1.00 97.69 227 ARG A O 1
ATOM 1773 N N . PHE A 1 228 ? 10.226 -6.957 -16.581 1.00 97.62 228 PHE A N 1
ATOM 1774 C CA . PHE A 1 228 ? 9.093 -6.574 -15.743 1.00 97.62 228 PHE A CA 1
ATOM 1775 C C . PHE A 1 228 ? 8.189 -5.565 -16.464 1.00 97.62 228 PHE A C 1
ATOM 1777 O O . PHE A 1 228 ? 6.988 -5.790 -16.570 1.00 97.62 228 PHE A O 1
ATOM 1784 N N . SER A 1 229 ? 8.776 -4.526 -17.064 1.00 97.88 229 SER A N 1
ATOM 1785 C CA . SER A 1 229 ? 8.051 -3.532 -17.867 1.00 97.88 229 SER A CA 1
ATOM 1786 C C . SER A 1 229 ? 7.273 -4.177 -19.015 1.00 97.88 229 SER A C 1
ATOM 1788 O O . SER A 1 229 ? 6.090 -3.894 -19.190 1.00 97.88 229 SER A O 1
ATOM 1790 N N . ALA A 1 230 ? 7.911 -5.084 -19.762 1.00 98.12 230 ALA A N 1
ATOM 1791 C CA . ALA A 1 230 ? 7.257 -5.836 -20.830 1.00 98.12 230 ALA A CA 1
ATOM 1792 C C . ALA A 1 230 ? 6.067 -6.652 -20.299 1.00 98.12 230 ALA A C 1
ATOM 1794 O O . ALA A 1 230 ? 4.971 -6.556 -20.840 1.00 98.12 230 ALA A O 1
ATOM 1795 N N . SER A 1 231 ? 6.237 -7.351 -19.171 1.00 97.50 231 SER A N 1
ATOM 1796 C CA . SER A 1 231 ? 5.146 -8.098 -18.536 1.00 97.50 231 SER A CA 1
ATOM 1797 C C . SER A 1 231 ? 3.974 -7.211 -18.104 1.00 97.50 231 SER A C 1
ATOM 1799 O O . SER A 1 231 ? 2.846 -7.701 -18.068 1.00 97.50 231 SER A O 1
ATOM 1801 N N . LEU A 1 232 ? 4.203 -5.952 -17.721 1.00 98.38 232 LEU A N 1
ATOM 1802 C CA . LEU A 1 232 ? 3.117 -5.021 -17.398 1.00 98.38 232 LEU A CA 1
ATOM 1803 C C . LEU A 1 232 ? 2.368 -4.593 -18.667 1.00 98.38 232 LEU A C 1
ATOM 1805 O O . LEU A 1 232 ? 1.139 -4.525 -18.662 1.00 98.38 232 LEU A O 1
ATOM 1809 N N . LEU A 1 233 ? 3.091 -4.355 -19.765 1.00 98.19 233 LEU A N 1
ATOM 1810 C CA . LEU A 1 233 ? 2.502 -4.032 -21.068 1.00 98.19 233 LEU A CA 1
ATOM 1811 C C . LEU A 1 233 ? 1.674 -5.195 -21.626 1.00 98.19 233 LEU A C 1
ATOM 1813 O O . LEU A 1 233 ? 0.559 -4.962 -22.088 1.00 98.19 233 LEU A O 1
ATOM 1817 N N . ASP A 1 234 ? 2.146 -6.436 -21.487 1.00 97.56 234 ASP A N 1
ATOM 1818 C CA . ASP A 1 234 ? 1.383 -7.641 -21.851 1.00 97.56 234 ASP A CA 1
ATOM 1819 C C . ASP A 1 234 ? 0.064 -7.748 -21.066 1.00 97.56 234 ASP A C 1
ATOM 1821 O O . ASP A 1 234 ? -0.933 -8.266 -21.564 1.00 97.56 234 ASP A O 1
ATOM 1825 N N . LYS A 1 235 ? 0.033 -7.214 -19.837 1.00 96.75 235 LYS A N 1
ATOM 1826 C CA . LYS A 1 235 ? -1.169 -7.115 -18.988 1.00 96.75 235 LYS A CA 1
ATOM 1827 C C . LYS A 1 235 ? -2.013 -5.867 -19.272 1.00 96.75 235 LYS A C 1
ATOM 1829 O O . LYS A 1 235 ? -2.959 -5.573 -18.544 1.00 96.75 235 LYS A O 1
ATOM 1834 N N . GLY A 1 236 ? -1.690 -5.134 -20.334 1.00 97.81 236 GLY A N 1
ATOM 1835 C CA . GLY A 1 236 ? -2.447 -3.983 -20.809 1.00 97.81 236 GLY A CA 1
ATOM 1836 C C . GLY A 1 236 ? -2.097 -2.660 -20.130 1.00 97.81 236 GLY A C 1
ATOM 1837 O O . GLY A 1 236 ? -2.902 -1.732 -20.206 1.00 97.81 236 GLY A O 1
ATOM 1838 N N . ALA A 1 237 ? -0.939 -2.540 -19.467 1.00 98.44 237 ALA A N 1
ATOM 1839 C CA . ALA A 1 237 ? -0.493 -1.258 -18.921 1.00 98.44 237 ALA A CA 1
ATOM 1840 C C . ALA A 1 237 ? -0.487 -0.170 -20.007 1.00 98.44 237 ALA A C 1
ATOM 1842 O O . ALA A 1 237 ? 0.055 -0.344 -21.100 1.00 98.44 237 ALA A O 1
ATOM 1843 N N . ASN A 1 238 ? -1.077 0.985 -19.705 1.00 98.38 238 ASN A N 1
ATOM 1844 C CA . ASN A 1 238 ? -1.138 2.094 -20.640 1.00 98.38 238 ASN A CA 1
ATOM 1845 C C . ASN A 1 238 ? 0.132 2.945 -20.530 1.00 98.38 238 ASN A C 1
ATOM 1847 O O . ASN A 1 238 ? 0.267 3.773 -19.627 1.00 98.38 238 ASN A O 1
ATOM 1851 N N . TRP A 1 239 ? 1.037 2.767 -21.493 1.00 97.56 239 TRP A N 1
ATOM 1852 C CA . TRP A 1 239 ? 2.298 3.505 -21.570 1.00 97.56 239 TRP A CA 1
ATOM 1853 C C . TRP A 1 239 ? 2.116 5.025 -21.526 1.00 97.56 239 TRP A C 1
ATOM 1855 O O . TRP A 1 239 ? 2.805 5.709 -20.778 1.00 97.56 239 TRP A O 1
ATOM 1865 N N . GLN A 1 240 ? 1.179 5.572 -22.306 1.00 97.06 240 GLN A N 1
ATOM 1866 C CA . GLN A 1 240 ? 0.980 7.022 -22.391 1.00 97.06 240 GLN A CA 1
ATOM 1867 C C . GLN A 1 240 ? 0.509 7.612 -21.061 1.00 97.06 240 GLN A C 1
ATOM 1869 O O . GLN A 1 240 ? 0.989 8.671 -20.666 1.00 97.06 240 GLN A O 1
ATOM 1874 N N . LYS A 1 241 ? -0.388 6.919 -20.351 1.00 97.06 241 LYS A N 1
ATOM 1875 C CA . LYS A 1 241 ? -0.837 7.331 -19.015 1.00 97.06 241 LYS A CA 1
ATOM 1876 C C . LYS A 1 241 ? 0.295 7.259 -18.000 1.00 97.06 241 LYS A C 1
ATOM 1878 O O . LYS A 1 241 ? 0.464 8.200 -17.233 1.00 97.06 241 LYS A O 1
ATOM 1883 N N . ALA A 1 242 ? 1.080 6.181 -18.020 1.00 97.75 242 ALA A N 1
ATOM 1884 C CA . ALA A 1 242 ? 2.220 6.053 -17.122 1.00 97.75 242 ALA A CA 1
ATOM 1885 C C . ALA A 1 242 ? 3.263 7.155 -17.372 1.00 97.75 242 ALA A C 1
ATOM 1887 O O . ALA A 1 242 ? 3.763 7.762 -16.428 1.00 97.75 242 ALA A O 1
ATOM 1888 N N . LEU A 1 243 ? 3.517 7.481 -18.644 1.00 96.94 243 LEU A N 1
ATOM 1889 C CA . LEU A 1 243 ? 4.444 8.539 -19.031 1.00 96.94 243 LEU A CA 1
ATOM 1890 C C . LEU A 1 243 ? 3.928 9.904 -18.585 1.00 96.94 243 LEU A C 1
ATOM 1892 O O . LEU A 1 243 ? 4.670 10.655 -17.964 1.00 96.94 243 LEU A O 1
ATOM 1896 N N . ALA A 1 244 ? 2.660 10.207 -18.868 1.00 95.88 244 ALA A N 1
ATOM 1897 C CA . ALA A 1 244 ? 2.033 11.463 -18.472 1.00 95.88 244 ALA A CA 1
ATOM 1898 C C . ALA A 1 244 ? 2.074 11.684 -16.954 1.00 95.88 244 ALA A C 1
ATOM 1900 O O . ALA A 1 244 ? 2.269 12.816 -16.523 1.00 95.88 244 ALA A O 1
ATOM 1901 N N . ALA A 1 245 ? 1.947 10.616 -16.158 1.00 96.31 245 ALA A N 1
ATOM 1902 C CA . ALA A 1 245 ? 1.983 10.696 -14.703 1.00 96.31 245 ALA A CA 1
ATOM 1903 C C . ALA A 1 245 ? 3.320 11.215 -14.153 1.00 96.31 245 ALA A C 1
ATOM 1905 O O . ALA A 1 245 ? 3.315 11.963 -13.183 1.00 96.31 245 ALA A O 1
ATOM 1906 N N . VAL A 1 246 ? 4.446 10.841 -14.770 1.00 95.25 246 VAL A N 1
ATOM 1907 C CA . VAL A 1 246 ? 5.801 11.192 -14.296 1.00 95.25 246 VAL A CA 1
ATOM 1908 C C . VAL A 1 246 ? 6.407 12.402 -15.013 1.00 95.25 246 VAL A C 1
ATOM 1910 O O . VAL A 1 246 ? 7.564 12.757 -14.776 1.00 95.25 246 VAL A O 1
ATOM 1913 N N . LEU A 1 247 ? 5.667 13.024 -15.936 1.00 92.00 247 LEU A N 1
ATOM 1914 C CA . LEU A 1 247 ? 6.106 14.261 -16.568 1.00 92.00 247 LEU A CA 1
ATOM 1915 C C . LEU A 1 247 ? 5.939 15.439 -15.599 1.00 92.00 247 LEU A C 1
ATOM 1917 O O . LEU A 1 247 ? 4.980 15.468 -14.829 1.00 92.00 247 LEU A O 1
ATOM 1921 N N . PRO A 1 248 ? 6.833 16.442 -15.656 1.00 78.12 248 PRO A N 1
ATOM 1922 C CA . PRO A 1 248 ? 6.622 17.686 -14.933 1.00 78.12 248 PRO A CA 1
ATOM 1923 C C . PRO A 1 248 ? 5.266 18.274 -15.320 1.00 78.12 248 PRO A C 1
ATOM 1925 O O . PRO A 1 248 ? 4.948 18.366 -16.512 1.00 78.12 248 PRO A O 1
ATOM 1928 N N . SER A 1 249 ? 4.481 18.688 -14.329 1.00 63.81 249 SER A N 1
ATOM 1929 C CA . SER A 1 249 ? 3.281 19.479 -14.572 1.00 63.81 249 SER A CA 1
ATOM 1930 C C . SER A 1 249 ? 3.687 20.724 -15.363 1.00 63.81 249 SER A C 1
ATOM 1932 O O . SER A 1 249 ? 4.557 21.491 -14.946 1.00 63.81 249 SER A O 1
ATOM 1934 N N . GLN A 1 250 ? 3.107 20.916 -16.553 1.00 53.62 250 GLN A N 1
ATOM 1935 C CA . GLN A 1 250 ? 3.267 22.196 -17.235 1.00 53.62 250 GLN A CA 1
ATOM 1936 C C . GLN A 1 250 ? 2.640 23.266 -16.334 1.00 53.62 250 GLN A C 1
ATOM 1938 O O . GLN A 1 250 ? 1.521 23.046 -15.858 1.00 53.62 250 GLN A O 1
ATOM 1943 N N . PRO A 1 251 ? 3.316 24.402 -16.083 1.00 44.22 251 PRO A N 1
ATOM 1944 C CA . PRO A 1 251 ? 2.678 25.504 -15.385 1.00 44.22 251 PRO A CA 1
ATOM 1945 C C . PRO A 1 251 ? 1.401 25.854 -16.147 1.00 44.22 251 PRO A C 1
ATOM 1947 O O . PRO A 1 251 ? 1.410 25.929 -17.382 1.00 44.22 251 PRO A O 1
ATOM 1950 N N . ALA A 1 252 ? 0.292 25.997 -15.420 1.00 45.94 252 ALA A N 1
ATOM 1951 C CA . ALA A 1 252 ? -0.956 26.445 -16.011 1.00 45.94 252 ALA A CA 1
ATOM 1952 C C . ALA A 1 252 ? -0.655 27.735 -16.781 1.00 45.94 252 ALA A C 1
ATOM 1954 O O . ALA A 1 252 ? -0.176 28.704 -16.196 1.00 45.94 252 ALA A O 1
ATOM 1955 N N . LYS A 1 253 ? -0.871 27.732 -18.102 1.00 41.09 253 LYS A N 1
ATOM 1956 C CA . LYS A 1 253 ? -0.812 28.967 -18.881 1.00 41.09 253 LYS A CA 1
ATOM 1957 C C . LYS A 1 253 ? -1.847 29.896 -18.262 1.00 41.09 253 LYS A C 1
ATOM 1959 O O . LYS A 1 253 ? -3.040 29.596 -18.330 1.00 41.09 253 LYS A O 1
ATOM 1964 N N . GLU A 1 254 ? -1.386 30.961 -17.616 1.00 43.00 254 GLU A N 1
ATOM 1965 C CA . GLU A 1 254 ? -2.252 32.032 -17.144 1.00 43.00 254 GLU A CA 1
ATOM 1966 C C . GLU A 1 254 ? -3.153 32.433 -18.314 1.00 43.00 254 GLU A C 1
ATOM 1968 O O . GLU A 1 254 ? -2.678 32.703 -19.423 1.00 43.00 254 GLU A O 1
ATOM 1973 N N . LYS A 1 255 ? -4.473 32.380 -18.105 1.00 38.25 255 LYS A N 1
ATOM 1974 C CA . LYS A 1 255 ? -5.406 32.938 -19.083 1.00 38.25 255 LYS A CA 1
ATOM 1975 C C . LYS A 1 255 ? -5.020 34.410 -19.285 1.00 38.25 255 LYS A C 1
ATOM 1977 O O . LYS A 1 255 ? -4.776 35.081 -18.281 1.00 38.25 255 LYS A O 1
ATOM 1982 N N . PRO A 1 256 ? -4.961 34.920 -20.529 1.00 38.34 256 PRO A N 1
ATOM 1983 C CA . PRO A 1 256 ? -4.720 36.337 -20.760 1.00 38.34 256 PRO A CA 1
ATOM 1984 C C . PRO A 1 256 ? -5.733 37.146 -19.956 1.00 38.34 256 PRO A C 1
ATOM 1986 O O . PRO A 1 256 ? -6.932 36.876 -20.040 1.00 38.34 256 PRO A O 1
ATOM 1989 N N . ALA A 1 257 ? -5.245 38.089 -19.154 1.00 41.25 257 ALA A N 1
ATOM 1990 C CA . ALA A 1 257 ? -6.092 39.014 -18.424 1.00 41.25 257 ALA A CA 1
ATOM 1991 C C . ALA A 1 257 ? -7.006 39.737 -19.425 1.00 41.25 257 ALA A C 1
ATOM 1993 O O . ALA A 1 257 ? -6.527 40.488 -20.277 1.00 41.25 257 ALA A O 1
ATOM 1994 N N . GLU A 1 258 ? -8.314 39.494 -19.341 1.00 42.38 258 GLU A N 1
ATOM 1995 C CA . GLU A 1 258 ? -9.297 40.355 -19.986 1.00 42.38 258 GLU A CA 1
ATOM 1996 C C . GLU A 1 258 ? -9.158 41.749 -19.364 1.00 42.38 258 GLU A C 1
ATOM 1998 O O . GLU A 1 258 ? -9.377 41.947 -18.168 1.00 42.38 258 GLU A O 1
ATOM 2003 N N . GLN A 1 259 ? -8.719 42.710 -20.178 1.00 38.59 259 GLN A N 1
ATOM 2004 C CA . GLN A 1 259 ? -8.691 44.123 -19.822 1.00 38.59 259 GLN A CA 1
ATOM 2005 C C . GLN A 1 259 ? -10.138 44.622 -19.740 1.00 38.59 259 GLN A C 1
ATOM 2007 O O . GLN A 1 259 ? -10.728 45.009 -20.745 1.00 38.59 259 GLN A O 1
ATOM 2012 N N . GLY A 1 260 ? -10.716 44.558 -18.541 1.00 38.72 260 GLY A N 1
ATOM 2013 C CA . GLY A 1 260 ? -11.999 45.171 -18.212 1.00 38.72 260 GLY A CA 1
ATOM 2014 C C . GLY A 1 260 ? -11.829 46.647 -17.851 1.00 38.72 260 GLY A C 1
ATOM 2015 O O . GLY A 1 260 ? -10.988 46.999 -17.024 1.00 38.72 260 GLY A O 1
ATOM 2016 N N . GLU A 1 261 ? -12.630 47.490 -18.500 1.00 33.94 261 GLU A N 1
ATOM 2017 C CA . GLU A 1 261 ? -12.785 48.929 -18.280 1.00 33.94 261 GLU A CA 1
ATOM 2018 C C . GLU A 1 261 ? -12.924 49.331 -16.804 1.00 33.94 261 GLU A C 1
ATOM 2020 O O . GLU A 1 261 ? -13.583 48.676 -15.998 1.00 33.94 261 GLU A O 1
ATOM 2025 N N . ALA A 1 262 ? -12.326 50.475 -16.471 1.00 34.22 262 ALA A N 1
ATOM 2026 C CA . ALA A 1 262 ? -12.426 51.100 -15.164 1.00 34.22 262 ALA A CA 1
ATOM 2027 C C . ALA A 1 262 ? -13.805 51.750 -14.961 1.00 34.22 262 ALA A C 1
ATOM 2029 O O . ALA A 1 262 ? -14.158 52.694 -15.667 1.00 34.22 262 ALA A O 1
ATOM 2030 N N . THR A 1 263 ? -14.536 51.319 -13.931 1.00 34.19 263 THR A N 1
ATOM 2031 C CA . THR A 1 263 ? -15.670 52.064 -13.360 1.00 34.19 263 THR A CA 1
ATOM 2032 C C . THR A 1 263 ? -15.326 52.625 -11.971 1.00 34.19 263 THR A C 1
ATOM 2034 O O . THR A 1 263 ? -14.509 52.030 -11.261 1.00 34.19 263 THR A O 1
ATOM 2037 N N . PRO A 1 264 ? -15.894 53.781 -11.567 1.00 33.47 264 PRO A N 1
ATOM 2038 C CA . PRO A 1 264 ? -15.420 54.556 -10.420 1.00 33.47 264 PRO A CA 1
ATOM 2039 C C . PRO A 1 264 ? -15.799 53.947 -9.066 1.00 33.47 264 PRO A C 1
ATOM 2041 O O . PRO A 1 264 ? -16.800 53.251 -8.931 1.00 33.47 264 PRO A O 1
ATOM 2044 N N . ARG A 1 265 ? -14.979 54.266 -8.060 1.00 33.91 265 ARG A N 1
ATOM 2045 C CA . ARG A 1 265 ? -15.107 53.845 -6.660 1.00 33.91 265 ARG A CA 1
ATOM 2046 C C . ARG A 1 265 ? -16.344 54.467 -6.004 1.00 33.91 265 ARG A C 1
ATOM 2048 O O . ARG A 1 265 ? -16.410 55.689 -5.898 1.00 33.91 265 ARG A O 1
ATOM 2055 N N . GLU A 1 266 ? -17.233 53.627 -5.481 1.00 31.42 266 GLU A N 1
ATOM 2056 C CA . GLU A 1 266 ? -18.145 53.994 -4.396 1.00 31.42 266 GLU A CA 1
ATOM 2057 C C . GLU A 1 266 ? -17.681 53.366 -3.077 1.00 31.42 266 GLU A C 1
ATOM 2059 O O . GLU A 1 266 ? -17.208 52.230 -3.014 1.00 31.42 266 GLU A O 1
ATOM 2064 N N . ASP A 1 267 ? -17.775 54.191 -2.044 1.00 37.81 267 ASP A N 1
ATOM 2065 C CA . ASP A 1 267 ? -17.343 54.001 -0.668 1.00 37.81 267 ASP A CA 1
ATOM 2066 C C . ASP A 1 267 ? -18.365 53.126 0.082 1.00 37.81 267 ASP A C 1
ATOM 2068 O O . ASP A 1 267 ? -19.553 53.451 0.092 1.00 37.81 267 ASP A O 1
ATOM 2072 N N . VAL A 1 268 ? -17.939 52.027 0.722 1.00 31.69 268 VAL A N 1
ATOM 2073 C CA . VAL A 1 268 ? -18.824 51.232 1.597 1.00 31.69 268 VAL A CA 1
ATOM 2074 C C . VAL A 1 268 ? -18.150 50.943 2.933 1.00 31.69 268 VAL A C 1
ATOM 2076 O O . VAL A 1 268 ? -17.398 49.987 3.124 1.00 31.69 268 VAL A O 1
ATOM 2079 N N . SER A 1 269 ? -18.509 51.797 3.885 1.00 31.11 269 SER A N 1
ATOM 2080 C CA . SER A 1 269 ? -18.452 51.557 5.317 1.00 31.11 269 SER A CA 1
ATOM 2081 C C . SER A 1 269 ? -19.517 50.533 5.745 1.00 31.11 269 SER A C 1
ATOM 2083 O O . SER A 1 269 ? -20.714 50.751 5.579 1.00 31.11 269 SER A O 1
ATOM 2085 N N . SER A 1 270 ? -19.054 49.491 6.440 1.00 31.08 270 SER A N 1
ATOM 2086 C CA . SER A 1 270 ? -19.718 48.771 7.542 1.00 31.08 270 SER A CA 1
ATOM 2087 C C . SER A 1 270 ? -20.842 47.731 7.284 1.00 31.08 270 SER A C 1
ATOM 2089 O O . SER A 1 270 ? -21.93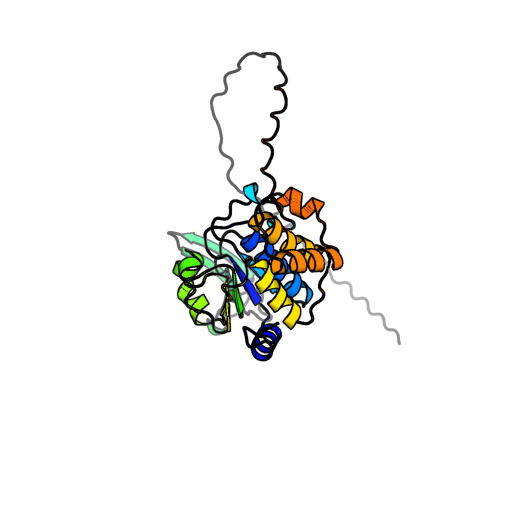5 48.050 6.826 1.00 31.08 270 SER A O 1
ATOM 2091 N N . LYS A 1 271 ? -20.573 46.529 7.849 1.00 30.70 271 LYS A N 1
ATOM 2092 C CA . LYS A 1 271 ? -21.448 45.414 8.324 1.00 30.70 271 LYS A CA 1
ATOM 2093 C C . LYS A 1 271 ? -21.798 44.282 7.330 1.00 30.70 271 LYS A C 1
ATOM 2095 O O . LYS A 1 271 ? -21.901 44.540 6.141 1.00 30.70 271 LYS A O 1
ATOM 2100 N N . PRO A 1 272 ? -22.184 43.075 7.813 1.00 31.72 272 PRO A N 1
ATOM 2101 C CA . PRO A 1 272 ? -21.707 42.298 8.970 1.00 31.72 272 PRO A CA 1
ATOM 2102 C C . PRO A 1 272 ? -21.338 40.832 8.613 1.00 31.72 272 PRO A C 1
ATOM 2104 O O . PRO A 1 272 ? -21.707 40.299 7.571 1.00 31.72 272 PRO A O 1
ATOM 2107 N N . ILE A 1 273 ? -20.638 40.165 9.536 1.00 34.97 273 ILE A N 1
ATOM 2108 C CA . ILE A 1 273 ? -20.339 38.722 9.529 1.00 34.97 273 ILE A CA 1
ATOM 2109 C C . ILE A 1 273 ? -21.641 37.930 9.747 1.00 34.97 273 ILE A C 1
ATO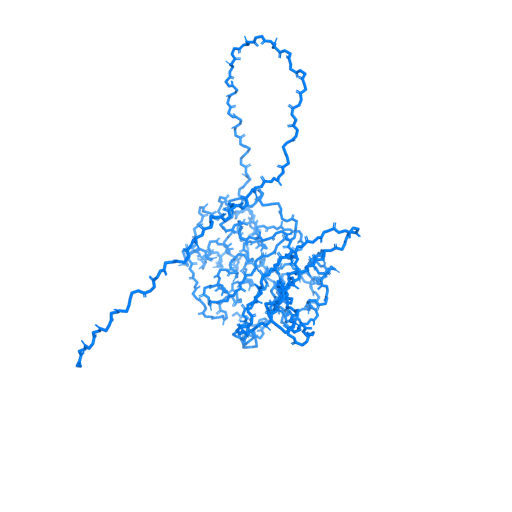M 2111 O O . ILE A 1 273 ? -22.373 38.199 10.699 1.00 34.97 273 ILE A O 1
ATOM 2115 N N . VAL A 1 274 ? -21.917 36.951 8.880 1.00 32.06 274 VAL A N 1
ATOM 2116 C CA . VAL A 1 274 ? -23.061 36.029 8.993 1.00 32.06 274 VAL A CA 1
ATOM 2117 C C . VAL A 1 274 ? -22.693 34.862 9.927 1.00 32.06 274 VAL A C 1
ATOM 2119 O O . VAL A 1 274 ? -21.695 34.188 9.668 1.00 32.06 274 VAL A O 1
ATOM 2122 N N . PRO A 1 275 ? -23.469 34.585 10.994 1.00 30.20 275 PRO A N 1
ATOM 2123 C CA . PRO A 1 275 ? -23.319 33.384 11.813 1.00 30.20 275 PRO A CA 1
ATOM 2124 C C . PRO A 1 275 ? -23.872 32.149 11.091 1.00 30.20 275 PRO A C 1
ATOM 2126 O O . PRO A 1 275 ? -24.909 32.217 10.430 1.00 30.20 275 PRO A O 1
ATOM 2129 N N . LEU A 1 276 ? -23.223 30.999 11.277 1.00 30.56 276 LEU A N 1
ATOM 2130 C CA . LEU A 1 276 ? -23.736 29.701 10.844 1.00 30.56 276 LEU A CA 1
ATOM 2131 C C . LEU A 1 276 ? -24.944 29.310 11.718 1.00 30.56 276 LEU A C 1
ATOM 2133 O O . LEU A 1 276 ? -24.797 28.689 12.765 1.00 30.56 276 LEU A O 1
ATOM 2137 N N . ALA A 1 277 ? -26.142 29.701 11.291 1.00 31.08 277 ALA A N 1
ATOM 2138 C CA . ALA A 1 277 ? -27.406 29.179 11.790 1.00 31.08 277 ALA A CA 1
ATOM 2139 C C . ALA A 1 277 ? -28.234 28.708 10.591 1.00 31.08 277 ALA A C 1
ATOM 2141 O O . ALA A 1 277 ? -28.833 29.514 9.881 1.00 31.08 277 ALA A O 1
ATOM 2142 N N . GLN A 1 278 ? -28.277 27.396 10.358 1.00 34.09 278 GLN A N 1
ATOM 2143 C CA . GLN A 1 278 ? -29.362 26.797 9.587 1.00 34.09 278 GLN A CA 1
ATOM 2144 C C . GLN A 1 278 ? -30.396 26.257 10.573 1.00 34.09 278 GLN A C 1
ATOM 2146 O O . GLN A 1 278 ? -30.131 25.344 11.351 1.00 34.09 278 GLN A O 1
ATOM 2151 N N . LYS A 1 279 ? -31.571 26.893 10.545 1.00 32.72 279 LYS A N 1
ATOM 2152 C CA . LYS A 1 279 ? -32.820 26.420 11.142 1.00 32.72 279 LYS A CA 1
ATOM 2153 C C . LYS A 1 279 ? -33.109 24.991 10.668 1.00 32.72 279 LYS A C 1
ATOM 2155 O O . LYS A 1 279 ? -33.259 24.775 9.468 1.00 32.72 279 LYS A O 1
ATOM 2160 N N . LEU A 1 280 ? -33.299 24.064 11.605 1.00 31.95 280 LEU A N 1
ATOM 2161 C CA . LEU A 1 280 ? -34.270 22.988 11.402 1.00 31.95 280 LEU A CA 1
ATOM 2162 C C . LEU A 1 280 ? -35.671 23.628 11.309 1.00 31.95 280 LEU A C 1
ATOM 2164 O O . LEU A 1 280 ? -35.937 24.588 12.043 1.00 31.95 280 LEU A O 1
ATOM 2168 N N . PRO A 1 281 ? -36.554 23.174 10.404 1.00 34.56 281 PRO A N 1
ATOM 2169 C CA . PRO A 1 281 ? -37.912 23.694 10.330 1.00 34.56 281 PRO A CA 1
ATOM 2170 C C . PRO A 1 281 ? -38.662 23.403 11.637 1.00 34.56 281 PRO A C 1
ATOM 2172 O O . PRO A 1 281 ? -38.562 22.315 12.201 1.00 34.56 281 PRO A O 1
ATOM 2175 N N . ALA A 1 282 ? -39.375 24.420 12.125 1.00 36.09 282 ALA A N 1
ATOM 2176 C CA . ALA A 1 282 ? -40.283 24.314 13.257 1.00 36.09 282 ALA A CA 1
ATOM 2177 C C . ALA A 1 282 ? -41.401 23.315 12.930 1.00 36.09 282 ALA A C 1
ATOM 2179 O O . ALA A 1 282 ? -41.889 23.292 11.800 1.00 36.09 282 ALA A O 1
ATOM 2180 N N . GLY A 1 283 ? -41.777 22.502 13.917 1.00 34.16 283 GLY A N 1
ATOM 2181 C CA . GLY A 1 283 ? -42.903 21.584 13.811 1.00 34.16 283 GLY A CA 1
ATOM 2182 C C . GLY A 1 283 ? -44.193 22.333 13.491 1.00 34.16 283 GLY A C 1
ATOM 2183 O O . GLY A 1 283 ? -44.510 23.338 14.126 1.00 34.16 283 GLY A O 1
ATOM 2184 N N . GLU A 1 284 ? -44.919 21.836 12.497 1.00 31.83 284 GLU A N 1
ATOM 2185 C CA . GLU A 1 284 ? -46.351 22.078 12.390 1.00 31.83 284 GLU A CA 1
ATOM 2186 C C . GLU A 1 284 ? -47.055 21.123 13.357 1.00 31.83 284 GLU A C 1
ATOM 2188 O O . GLU A 1 284 ? -46.812 19.914 13.337 1.00 31.83 284 GLU A O 1
ATOM 2193 N N . ASP A 1 285 ? -47.910 21.682 14.213 1.00 34.81 285 ASP A N 1
ATOM 2194 C CA . ASP A 1 285 ? -48.893 20.936 14.993 1.00 34.81 285 ASP A CA 1
ATOM 2195 C C . ASP A 1 285 ? -49.766 20.110 14.039 1.00 34.81 285 ASP A C 1
ATOM 2197 O O . ASP A 1 285 ? -50.614 20.645 13.321 1.00 34.81 285 ASP A O 1
ATOM 2201 N N . VAL A 1 286 ? -49.581 18.791 14.038 1.00 35.47 286 VAL A N 1
ATOM 2202 C CA . VAL A 1 286 ? -50.516 17.866 13.395 1.00 35.47 286 VAL A CA 1
ATOM 2203 C C . VAL A 1 286 ? -51.501 17.400 14.460 1.00 35.47 286 VAL A C 1
ATOM 2205 O O . VAL A 1 286 ? -51.187 16.559 15.300 1.00 35.47 286 VAL A O 1
ATOM 2208 N N . ALA A 1 287 ? -52.705 17.974 14.427 1.00 35.09 287 ALA A N 1
ATOM 2209 C CA . ALA A 1 287 ? -53.853 17.477 15.176 1.00 35.09 287 ALA A CA 1
ATOM 2210 C C . ALA A 1 287 ? -54.128 15.996 14.827 1.00 35.09 287 ALA A C 1
ATOM 2212 O O . ALA A 1 287 ? -53.956 15.602 13.667 1.00 35.09 287 ALA A O 1
ATOM 2213 N N . PRO A 1 288 ? -54.571 15.166 15.789 1.00 33.66 288 PRO A N 1
ATOM 2214 C CA . PRO A 1 288 ? -54.819 13.752 15.541 1.00 33.66 288 PRO A CA 1
ATOM 2215 C C . PRO A 1 288 ? -55.963 13.578 14.534 1.00 33.66 288 PRO A C 1
ATOM 2217 O O . PRO A 1 288 ? -57.075 14.056 14.753 1.00 33.66 288 PRO A O 1
ATOM 2220 N N . LYS A 1 289 ? -55.686 12.885 13.424 1.00 34.44 289 LYS A N 1
ATOM 2221 C CA . LYS A 1 289 ? -56.729 12.351 12.543 1.00 34.44 289 LYS A CA 1
ATOM 2222 C C . LYS A 1 289 ? -57.294 11.081 13.168 1.00 34.44 289 LYS A C 1
ATOM 2224 O O . LYS A 1 289 ? -56.538 10.170 13.500 1.00 34.44 289 LYS A O 1
ATOM 2229 N N . GLU A 1 290 ? -58.614 11.061 13.305 1.00 34.84 290 GLU A N 1
ATOM 2230 C CA . GLU A 1 290 ? -59.423 9.885 13.612 1.00 34.84 290 GLU A CA 1
ATOM 2231 C C . GLU A 1 290 ? -59.040 8.722 12.684 1.00 34.84 290 GLU A C 1
ATOM 2233 O O . GLU A 1 290 ? -58.894 8.895 11.471 1.00 34.84 290 GLU A O 1
ATOM 2238 N N . ILE A 1 291 ? -58.834 7.549 13.282 1.00 34.53 291 ILE A N 1
ATOM 2239 C CA . ILE A 1 291 ? -58.673 6.285 12.567 1.00 34.53 291 ILE A CA 1
ATOM 2240 C C . ILE A 1 291 ? -60.091 5.776 12.316 1.00 34.53 291 ILE A C 1
ATOM 2242 O O . ILE A 1 291 ? -60.812 5.481 13.266 1.00 34.53 291 ILE A O 1
ATOM 2246 N N . ASP A 1 292 ? -60.484 5.745 11.046 1.00 32.62 292 ASP A N 1
ATOM 2247 C CA . ASP A 1 292 ? -61.723 5.125 10.589 1.00 32.62 292 ASP A CA 1
ATOM 2248 C C . ASP A 1 292 ? -61.495 3.609 10.503 1.00 32.62 292 ASP A C 1
ATOM 2250 O O . ASP A 1 292 ? -60.574 3.144 9.819 1.00 32.62 292 ASP A O 1
ATOM 2254 N N . ASP A 1 293 ? -62.296 2.857 11.253 1.00 41.97 293 ASP A N 1
ATOM 2255 C CA . ASP A 1 293 ? -62.346 1.400 11.224 1.00 41.97 293 ASP A CA 1
ATOM 2256 C C . ASP A 1 293 ? -62.902 0.942 9.870 1.00 41.97 293 ASP A C 1
ATOM 2258 O O . ASP A 1 293 ? -64.065 1.174 9.544 1.00 41.97 293 ASP A O 1
ATOM 2262 N N . ALA A 1 294 ? -62.090 0.226 9.094 1.00 35.88 294 ALA A N 1
ATOM 2263 C CA . ALA A 1 294 ? -62.572 -0.563 7.968 1.00 35.88 294 ALA A CA 1
ATOM 2264 C C . ALA A 1 294 ? -62.101 -2.011 8.119 1.00 35.88 294 ALA A C 1
ATOM 2266 O O . ALA A 1 294 ? -60.988 -2.388 7.745 1.00 35.88 294 ALA A O 1
ATOM 2267 N N . GLU A 1 295 ? -62.994 -2.819 8.691 1.00 44.50 295 GLU A N 1
ATOM 2268 C CA . GLU A 1 295 ? -63.082 -4.247 8.422 1.00 44.50 295 GLU A CA 1
ATOM 2269 C C . GLU A 1 295 ? -63.134 -4.485 6.904 1.00 44.50 295 GLU A C 1
ATOM 2271 O O . GLU A 1 295 ? -64.003 -3.940 6.231 1.00 44.50 295 GLU A O 1
ATOM 2276 N N . GLU A 1 296 ? -62.292 -5.374 6.374 1.00 37.16 296 GLU A N 1
ATOM 2277 C CA . GLU A 1 296 ? -62.726 -6.276 5.302 1.00 37.16 296 GLU A CA 1
ATOM 2278 C C . GLU A 1 296 ? -61.821 -7.516 5.209 1.00 37.16 296 GLU A C 1
ATOM 2280 O O . GLU A 1 296 ? -60.701 -7.513 4.703 1.00 37.16 296 GLU A O 1
ATOM 2285 N N . THR A 1 297 ? -62.349 -8.603 5.772 1.00 39.75 297 THR A N 1
ATOM 2286 C CA . THR A 1 297 ? -62.376 -9.972 5.242 1.00 39.75 297 THR A CA 1
ATOM 2287 C C . THR A 1 297 ? -61.923 -10.117 3.781 1.00 39.75 297 THR A C 1
ATOM 2289 O O . THR A 1 297 ? -62.402 -9.377 2.936 1.00 39.75 297 THR A O 1
ATOM 2292 N N . ILE A 1 298 ? -61.145 -11.163 3.459 1.00 39.44 298 ILE A N 1
ATOM 2293 C CA . ILE A 1 298 ? -61.457 -12.178 2.422 1.00 39.44 298 ILE A CA 1
ATOM 2294 C C . ILE A 1 298 ? -60.328 -13.231 2.356 1.00 39.44 298 ILE A C 1
ATOM 2296 O O . ILE A 1 298 ? -59.205 -12.931 1.975 1.00 39.44 298 ILE A O 1
ATOM 2300 N N . ARG A 1 299 ? -60.732 -14.457 2.726 1.00 44.16 299 ARG A N 1
ATOM 2301 C CA . ARG A 1 299 ? -60.365 -15.809 2.239 1.00 44.16 299 ARG A CA 1
ATOM 2302 C C . ARG A 1 299 ? -58.904 -16.201 2.023 1.00 44.16 299 ARG A C 1
ATOM 2304 O O . ARG A 1 299 ? -58.286 -15.738 1.045 1.00 44.16 299 ARG A O 1
#

Radius of gyration: 28.03 Å; chains: 1; bounding box: 84×74×57 Å